Protein AF-A0ABC8UH99-F1 (afdb_monomer_lite)

pLDDT: mean 74.27, std 23.18, range [25.27, 97.5]

Organism: NCBI:txid185542

Secondary structure (DSSP, 8-state):
-HHHHHHHHHHHHHHHHHHHHHHHHHHTTT---HHHHHHHTTT-HHHHHHHHTT---HHHHHHHHHHHHHHHHHHHHHHHHHHS-SSHHHHHHHTSPPPHHHHHHHHHHS--HHHHHHHHHHHHTS-HHHHHHTHHHHHHHHHHHHTTS-HHHHHHHHHHTT--HHHHHHHHTTSHHHHHHHHHHSTT---SSS-GGGTS-S-GGGSPPP-SS-----HHHHHTTSTTHHHHHHHHHHHHHHHH----TT---------

Structure (mmCIF, N/CA/C/O backbone):
data_AF-A0ABC8UH99-F1
#
_entry.id   AF-A0ABC8UH99-F1
#
loop_
_atom_site.group_PDB
_atom_site.id
_atom_site.type_symbol
_atom_site.label_atom_id
_atom_site.label_alt_id
_atom_site.label_comp_id
_atom_site.label_asym_id
_atom_site.label_entity_id
_atom_site.label_seq_id
_atom_site.pdbx_PDB_ins_code
_atom_site.Cartn_x
_atom_site.Cartn_y
_atom_site.Cartn_z
_atom_site.occupancy
_atom_site.B_iso_or_equiv
_atom_site.auth_seq_id
_atom_site.auth_comp_id
_atom_site.auth_asym_id
_atom_site.auth_atom_id
_atom_site.pdbx_PDB_model_num
ATOM 1 N N . MET A 1 1 ? -42.143 -17.457 -3.063 1.00 33.91 1 MET A N 1
ATOM 2 C CA . MET A 1 1 ? -41.549 -16.102 -3.150 1.00 33.91 1 MET A CA 1
ATOM 3 C C . MET A 1 1 ? -41.583 -15.311 -1.836 1.00 33.91 1 MET A C 1
ATOM 5 O O . MET A 1 1 ? -40.790 -14.396 -1.709 1.00 33.91 1 MET A O 1
ATOM 9 N N . TYR A 1 2 ? -42.407 -15.674 -0.839 1.00 25.47 2 TYR A N 1
ATOM 10 C CA . TYR A 1 2 ? -42.481 -14.953 0.447 1.00 25.47 2 TYR A CA 1
ATOM 11 C C . TYR A 1 2 ? -41.505 -15.435 1.544 1.00 25.47 2 TYR A C 1
ATOM 13 O O . TYR A 1 2 ? -41.289 -14.722 2.514 1.00 25.47 2 TYR A O 1
ATOM 21 N N . HIS A 1 3 ? -40.854 -16.594 1.382 1.00 25.27 3 HIS A N 1
ATOM 22 C CA . HIS A 1 3 ? -39.871 -17.096 2.359 1.00 25.27 3 HIS A CA 1
ATOM 23 C C . HIS A 1 3 ? -38.438 -16.567 2.154 1.00 25.27 3 HIS A C 1
ATOM 25 O O . HIS A 1 3 ? -37.673 -16.521 3.111 1.00 25.27 3 HIS A O 1
ATOM 31 N N . LEU A 1 4 ? -38.075 -16.111 0.946 1.00 26.09 4 LEU A N 1
ATOM 32 C CA . LEU A 1 4 ? -36.727 -15.588 0.669 1.00 26.09 4 LEU A CA 1
ATOM 33 C C . LEU A 1 4 ? -36.529 -14.163 1.215 1.00 26.09 4 LEU A C 1
ATOM 35 O O . LEU A 1 4 ? -35.471 -13.841 1.740 1.00 26.09 4 LEU A O 1
ATOM 39 N N . VAL A 1 5 ? -37.574 -13.331 1.152 1.00 26.58 5 VAL A N 1
ATOM 40 C CA . VAL A 1 5 ? -37.537 -11.934 1.623 1.00 26.58 5 VAL A CA 1
ATOM 41 C C . VAL A 1 5 ? -37.456 -11.859 3.156 1.00 26.58 5 VAL A C 1
ATOM 43 O O . VAL A 1 5 ? -36.810 -10.970 3.700 1.00 26.58 5 VAL A O 1
ATOM 46 N N . SER A 1 6 ? -38.023 -12.843 3.864 1.00 27.61 6 SER A N 1
ATOM 47 C CA . SER A 1 6 ? -37.929 -12.923 5.328 1.00 27.61 6 SER A CA 1
ATOM 48 C C . SER A 1 6 ? -36.539 -13.340 5.822 1.00 27.61 6 SER A C 1
ATOM 50 O O . SER A 1 6 ? -36.124 -12.876 6.878 1.00 27.61 6 SER A O 1
ATOM 52 N N . SER A 1 7 ? -35.821 -14.188 5.074 1.00 28.20 7 SER A N 1
ATOM 53 C CA . SER A 1 7 ? -34.486 -14.674 5.463 1.00 28.20 7 SER A CA 1
ATOM 54 C C . SER A 1 7 ? -33.387 -13.634 5.225 1.00 28.20 7 SER A C 1
ATOM 56 O O . SER A 1 7 ? -32.393 -13.608 5.948 1.00 28.20 7 SER A O 1
ATOM 58 N N . ILE A 1 8 ? -33.565 -12.768 4.223 1.00 32.78 8 ILE A N 1
ATOM 59 C CA . ILE A 1 8 ? -32.642 -11.662 3.930 1.00 32.78 8 ILE A CA 1
ATOM 60 C C . ILE A 1 8 ? -32.786 -10.569 4.999 1.00 32.78 8 ILE A C 1
ATOM 62 O O . ILE A 1 8 ? -31.782 -10.101 5.529 1.00 32.78 8 ILE A O 1
ATOM 66 N N . ASN A 1 9 ? -34.017 -10.255 5.419 1.00 29.81 9 ASN A N 1
ATOM 67 C CA . ASN A 1 9 ? -34.256 -9.287 6.494 1.00 29.81 9 ASN A CA 1
ATOM 68 C C . ASN A 1 9 ? -33.740 -9.759 7.863 1.00 29.81 9 ASN A C 1
ATOM 70 O O . ASN A 1 9 ? -33.232 -8.943 8.625 1.00 29.81 9 ASN A O 1
ATOM 74 N N . SER A 1 10 ? -33.805 -11.056 8.183 1.00 29.66 10 SER A N 1
ATOM 75 C CA . SER A 1 10 ? -33.261 -11.569 9.449 1.00 29.66 10 SER A 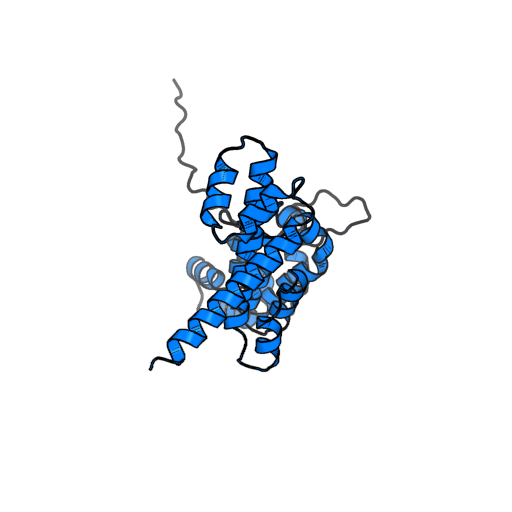CA 1
ATOM 76 C C . SER A 1 10 ? -31.730 -11.585 9.490 1.00 29.66 10 SER A C 1
ATOM 78 O O . SER A 1 10 ? -31.158 -11.384 10.556 1.00 29.66 10 SER A O 1
ATOM 80 N N . HIS A 1 11 ? -31.057 -11.791 8.351 1.00 34.84 11 HIS A N 1
ATOM 81 C CA . HIS A 1 11 ? -29.592 -11.735 8.278 1.00 34.84 11 HIS A CA 1
ATOM 82 C C . HIS A 1 11 ? -29.056 -10.304 8.345 1.00 34.84 11 HIS A C 1
ATOM 84 O O . HIS A 1 11 ? -28.045 -10.083 9.003 1.00 34.84 11 HIS A O 1
ATOM 90 N N . ILE A 1 12 ? -29.752 -9.342 7.733 1.00 35.09 12 ILE A N 1
ATOM 91 C CA . ILE A 1 12 ? -29.421 -7.913 7.841 1.00 35.09 12 ILE A CA 1
ATOM 92 C C . ILE A 1 12 ? -29.592 -7.437 9.291 1.00 35.09 12 ILE A C 1
ATOM 94 O O . ILE A 1 12 ? -28.697 -6.795 9.829 1.00 35.09 12 ILE A O 1
ATOM 98 N N . LEU A 1 13 ? -30.673 -7.849 9.965 1.00 35.47 13 LEU A N 1
ATOM 99 C CA . LEU A 1 13 ? -30.906 -7.521 11.376 1.00 35.47 13 LEU A CA 1
ATOM 100 C C . LEU A 1 13 ? -29.885 -8.174 12.318 1.00 35.47 13 LEU A C 1
ATOM 102 O O . LEU A 1 13 ? -29.444 -7.529 13.264 1.00 35.47 13 LEU A O 1
ATOM 106 N N . LEU A 1 14 ? -29.459 -9.419 12.066 1.00 36.66 14 LEU A N 1
ATOM 107 C CA . LEU A 1 14 ? -28.380 -10.037 12.847 1.00 36.66 14 LEU A CA 1
ATOM 108 C C . LEU A 1 14 ? -27.035 -9.336 12.619 1.00 36.66 14 LEU A C 1
ATOM 110 O O . LEU A 1 14 ? -26.266 -9.187 13.562 1.00 36.66 14 LEU A O 1
ATOM 114 N N . HIS A 1 15 ? -26.759 -8.895 11.392 1.00 40.41 15 HIS A N 1
ATOM 115 C CA . HIS A 1 15 ? -25.521 -8.208 11.032 1.00 40.41 15 HIS A CA 1
ATOM 116 C C . HIS A 1 15 ? -25.435 -6.815 11.671 1.00 40.41 15 HIS A C 1
ATOM 118 O O . HIS A 1 15 ? -24.429 -6.472 12.289 1.00 40.41 15 HIS A O 1
ATOM 124 N N . GLU A 1 16 ? -26.527 -6.047 11.622 1.00 41.69 16 GLU A N 1
ATOM 125 C CA . GLU A 1 16 ? -26.651 -4.781 12.350 1.00 41.69 16 GLU A CA 1
ATOM 126 C C . GLU A 1 16 ? -26.584 -4.991 13.867 1.00 41.69 16 GLU A C 1
ATOM 128 O O . GLU A 1 16 ? -25.939 -4.210 14.560 1.00 41.69 16 GLU A O 1
ATOM 133 N N . MET A 1 17 ? -27.168 -6.071 14.401 1.00 37.66 17 MET A N 1
ATOM 134 C CA . MET A 1 17 ? -27.044 -6.403 15.823 1.00 37.66 17 MET A CA 1
ATOM 135 C C . MET A 1 17 ? -25.619 -6.799 16.221 1.00 37.66 17 MET A C 1
ATOM 137 O O . MET A 1 17 ? -25.214 -6.474 17.329 1.00 37.66 17 MET A O 1
ATOM 141 N N . VAL A 1 18 ? -24.838 -7.459 15.361 1.00 45.12 18 VAL A N 1
ATOM 142 C CA . VAL A 1 18 ? -23.423 -7.779 15.634 1.00 45.12 18 VAL A CA 1
ATOM 143 C C . VAL A 1 18 ? -22.557 -6.521 15.584 1.00 45.12 18 VAL A C 1
ATOM 145 O O . VAL A 1 18 ? -21.721 -6.339 16.464 1.00 45.12 18 VAL A O 1
ATOM 148 N N . LEU A 1 19 ? -22.809 -5.611 14.639 1.00 47.88 19 LEU A N 1
ATOM 149 C CA . LEU A 1 19 ? -22.174 -4.289 14.592 1.00 47.88 19 LEU A CA 1
ATOM 150 C C . LEU A 1 19 ? -22.511 -3.454 15.835 1.00 47.88 19 LEU A C 1
ATOM 152 O O . LEU A 1 19 ? -21.624 -2.857 16.442 1.00 47.88 19 LEU A O 1
ATOM 156 N N . LEU A 1 20 ? -23.776 -3.464 16.265 1.00 45.75 20 LEU A N 1
ATOM 157 C CA . LEU A 1 20 ? -24.229 -2.783 17.479 1.00 45.75 20 LEU A CA 1
ATOM 158 C C . LEU A 1 20 ? -23.718 -3.454 18.757 1.00 45.75 20 LEU A C 1
ATOM 160 O O . LEU A 1 20 ? -23.430 -2.751 19.719 1.00 45.75 20 LEU A O 1
ATOM 164 N N . MET A 1 21 ? -23.562 -4.780 18.782 1.00 43.34 21 MET A N 1
ATOM 165 C CA . MET A 1 21 ? -22.961 -5.509 19.906 1.00 43.34 21 MET A CA 1
ATOM 166 C C . MET A 1 21 ? -21.444 -5.299 19.980 1.00 43.34 21 MET A C 1
ATOM 168 O O . MET A 1 21 ? -20.913 -5.184 21.081 1.00 43.34 21 MET A O 1
ATOM 172 N N . GLY A 1 22 ? -20.759 -5.186 18.840 1.00 46.09 22 GLY A N 1
ATOM 173 C CA . GLY A 1 22 ? -19.348 -4.806 18.766 1.00 46.09 22 GLY A CA 1
ATOM 174 C C . GLY A 1 22 ? -19.126 -3.384 19.268 1.00 46.09 22 GLY A C 1
ATOM 175 O O . GLY A 1 22 ? -18.331 -3.170 20.179 1.00 46.09 22 GLY A O 1
ATOM 176 N N . LEU A 1 23 ? -19.918 -2.429 18.769 1.00 47.59 23 LEU A N 1
ATOM 177 C CA . LEU A 1 23 ? -19.943 -1.059 19.286 1.00 47.59 23 LEU A CA 1
ATOM 178 C C . LEU A 1 23 ? -20.278 -1.042 20.782 1.00 47.59 23 LEU A C 1
ATOM 180 O O . LEU A 1 23 ? -19.588 -0.391 21.552 1.00 47.59 23 LEU A O 1
ATOM 184 N N . ALA A 1 24 ? -21.268 -1.807 21.237 1.00 42.28 24 ALA A N 1
ATOM 185 C CA . ALA A 1 24 ? -21.607 -1.894 22.654 1.00 42.28 24 ALA A CA 1
ATOM 186 C C . ALA A 1 24 ? -20.453 -2.416 23.519 1.00 42.28 24 ALA A C 1
ATOM 188 O O . ALA A 1 24 ? -20.219 -1.867 24.589 1.00 42.28 24 ALA A O 1
ATOM 189 N N . GLN A 1 25 ? -19.712 -3.433 23.069 1.00 43.72 25 GLN A N 1
ATOM 190 C CA . GLN A 1 25 ? -18.562 -3.978 23.798 1.00 43.72 25 GLN A CA 1
ATOM 191 C C . GLN A 1 25 ? -17.389 -2.993 23.858 1.00 43.72 25 GLN A C 1
ATOM 193 O O . GLN A 1 25 ? -16.713 -2.913 24.883 1.00 43.72 25 GLN A O 1
ATOM 198 N N . THR A 1 26 ? -17.181 -2.197 22.808 1.00 45.00 26 THR A N 1
ATOM 199 C CA . THR A 1 26 ? -16.161 -1.137 22.786 1.00 45.00 26 THR A CA 1
ATOM 200 C C . THR A 1 26 ? -16.577 0.081 23.620 1.00 45.00 26 THR A C 1
ATOM 202 O O . THR A 1 26 ? -15.732 0.720 24.247 1.00 45.00 26 THR A O 1
ATOM 205 N N . ILE A 1 27 ? -17.876 0.393 23.688 1.00 44.19 27 ILE A N 1
ATOM 206 C CA . ILE A 1 27 ? -18.400 1.572 24.394 1.00 44.19 27 ILE A CA 1
ATOM 207 C C . ILE A 1 27 ? -18.780 1.261 25.864 1.00 44.19 27 ILE A C 1
ATOM 209 O O . ILE A 1 27 ? -18.947 2.183 26.664 1.00 44.19 27 ILE A O 1
ATOM 213 N N . ASP A 1 28 ? -18.837 -0.004 26.301 1.00 38.22 28 ASP A N 1
ATOM 214 C CA . ASP A 1 28 ? -19.198 -0.365 27.690 1.00 38.22 28 ASP A CA 1
ATOM 215 C C . ASP A 1 28 ? -18.233 0.223 28.743 1.00 38.22 28 ASP A C 1
ATOM 217 O O . ASP A 1 28 ? -18.626 0.487 29.879 1.00 38.22 28 ASP A O 1
ATOM 221 N N . GLY A 1 29 ? -16.993 0.534 28.344 1.00 41.84 29 GLY A N 1
ATOM 222 C CA . GLY A 1 29 ? -16.011 1.257 29.160 1.00 41.84 29 GLY A CA 1
ATOM 223 C C . GLY A 1 29 ? -16.107 2.791 29.109 1.00 41.84 29 GLY A C 1
ATOM 224 O O . GLY A 1 29 ? -15.240 3.465 29.666 1.00 41.84 29 GLY A O 1
ATOM 225 N N . HIS A 1 30 ? -17.083 3.371 28.402 1.00 47.19 30 HIS A N 1
ATOM 226 C CA . HIS A 1 30 ? -17.172 4.814 28.111 1.00 47.19 30 HIS A CA 1
ATOM 227 C C . HIS A 1 30 ? -18.487 5.484 28.529 1.00 47.19 30 HIS A C 1
ATOM 229 O O . HIS A 1 30 ? -18.538 6.718 28.564 1.00 47.19 30 HIS A O 1
ATOM 235 N N . PHE A 1 31 ? -19.515 4.709 28.882 1.00 45.09 31 PHE A N 1
ATOM 236 C CA . PHE A 1 31 ? -20.778 5.228 29.408 1.00 45.09 31 PHE A CA 1
ATOM 237 C C . PHE A 1 31 ? -20.737 5.348 30.929 1.00 45.09 31 PHE A C 1
ATOM 239 O O . PHE A 1 31 ? -20.483 4.373 31.638 1.00 45.09 31 PHE A O 1
ATOM 246 N N . ARG A 1 32 ? -20.988 6.561 31.429 1.00 46.81 32 ARG A N 1
ATOM 247 C CA . ARG A 1 32 ? -20.981 6.862 32.866 1.00 46.81 32 ARG A CA 1
ATOM 248 C C . ARG A 1 32 ? -22.364 6.697 33.504 1.00 46.81 32 ARG A C 1
ATOM 250 O O . ARG A 1 32 ? -22.427 6.610 34.726 1.00 46.81 32 ARG A O 1
ATOM 257 N N . ASP A 1 33 ? -23.423 6.608 32.694 1.00 47.22 33 ASP A N 1
ATOM 258 C CA . ASP A 1 33 ? -24.812 6.541 33.152 1.00 47.22 33 ASP A CA 1
ATOM 259 C C . ASP A 1 33 ? -25.627 5.430 32.464 1.00 47.22 33 ASP A C 1
ATOM 261 O O . ASP A 1 33 ? -25.384 5.076 31.308 1.00 47.22 33 ASP A O 1
ATOM 265 N N . GLN A 1 34 ? -26.589 4.846 33.188 1.00 44.72 34 GLN A N 1
ATOM 266 C CA . GLN A 1 34 ? -27.416 3.727 32.697 1.00 44.72 34 GLN A CA 1
ATOM 267 C C . GLN A 1 34 ? -28.495 4.168 31.694 1.00 44.72 34 GLN A C 1
ATOM 269 O O . GLN A 1 34 ? -28.901 3.363 30.854 1.00 44.72 34 GLN A O 1
ATOM 274 N N . ASP A 1 35 ? -28.898 5.439 31.727 1.00 45.56 35 ASP A N 1
ATOM 275 C CA . ASP A 1 35 ? -29.891 5.998 30.803 1.00 45.56 35 ASP A CA 1
ATOM 276 C C . ASP A 1 35 ? -29.333 6.150 29.375 1.00 45.56 35 ASP A C 1
ATOM 278 O O . ASP A 1 35 ? -30.022 5.825 28.407 1.00 45.56 35 ASP A O 1
ATOM 282 N N . GLU A 1 36 ? -28.048 6.509 29.227 1.00 47.78 36 GLU A N 1
ATOM 283 C CA . GLU A 1 36 ? -27.371 6.593 27.918 1.00 47.78 36 GLU A CA 1
ATOM 284 C C . GLU A 1 36 ? -27.260 5.217 27.238 1.00 47.78 36 GLU A C 1
ATOM 286 O O . GLU A 1 36 ? -27.377 5.104 26.015 1.00 47.78 36 GLU A O 1
ATOM 291 N N . LYS A 1 37 ? -27.103 4.146 28.031 1.00 43.38 37 LYS A N 1
ATOM 292 C CA . LYS A 1 37 ? -27.118 2.766 27.520 1.00 43.38 37 LYS A CA 1
ATOM 293 C C . LYS A 1 37 ? -28.503 2.395 26.995 1.00 43.38 37 LYS A C 1
ATOM 295 O O . LYS A 1 37 ? -28.620 1.804 25.925 1.00 43.38 37 LYS A O 1
ATOM 300 N N . HIS A 1 38 ? -29.558 2.740 27.729 1.00 42.00 38 HIS A N 1
ATOM 301 C CA . HIS A 1 38 ? -30.922 2.327 27.397 1.00 42.00 38 HIS A CA 1
ATOM 302 C C . HIS A 1 38 ? -31.447 2.981 26.106 1.00 42.00 38 HIS A C 1
ATOM 304 O O . HIS A 1 38 ? -32.235 2.372 25.380 1.00 42.00 38 HIS A O 1
ATOM 310 N N . GLU A 1 39 ? -30.989 4.194 25.789 1.00 46.16 39 GLU A N 1
ATOM 311 C CA . GLU A 1 39 ? -31.376 4.910 24.570 1.00 46.16 39 GLU A CA 1
ATOM 312 C C . GLU A 1 39 ? -30.675 4.347 23.319 1.00 46.16 39 GLU A C 1
ATOM 314 O O . GLU A 1 39 ? -31.339 4.135 22.298 1.00 46.16 39 GLU A O 1
ATOM 319 N N . PHE A 1 40 ? -29.387 3.983 23.429 1.00 44.84 40 PHE A N 1
ATOM 320 C CA . PHE A 1 40 ? -28.600 3.338 22.364 1.00 44.84 40 PHE A CA 1
ATOM 321 C C . PHE A 1 40 ? -29.196 1.991 21.919 1.00 44.84 40 PHE A C 1
ATOM 323 O O . PHE A 1 40 ? -29.313 1.722 20.726 1.00 44.84 40 PHE A O 1
ATOM 330 N N . PHE A 1 41 ? -29.651 1.157 22.862 1.00 47.16 41 PHE A N 1
ATOM 331 C CA . PHE A 1 41 ? -30.228 -0.159 22.546 1.00 47.16 41 PHE A CA 1
ATOM 332 C C . PHE A 1 41 ? -31.707 -0.124 22.113 1.00 47.16 41 PHE A C 1
ATOM 334 O O . PHE A 1 41 ? -32.241 -1.160 21.717 1.00 47.16 41 PHE A O 1
ATOM 341 N N . SER A 1 42 ? -32.388 1.031 22.154 1.00 45.72 42 SER A N 1
ATOM 342 C CA . SER A 1 42 ? -33.836 1.124 21.865 1.00 45.72 42 SER A CA 1
ATOM 343 C C . SER A 1 42 ? -34.213 1.216 20.376 1.00 45.72 42 SER A C 1
ATOM 345 O O . SER A 1 42 ? -35.391 1.347 20.046 1.00 45.72 42 SER A O 1
ATOM 347 N N . GLY A 1 43 ? -33.248 1.105 19.456 1.00 42.91 43 GLY A N 1
ATOM 348 C CA . GLY A 1 43 ? -33.517 1.042 18.011 1.00 42.91 43 GLY A CA 1
ATOM 349 C C . GLY A 1 43 ? -33.582 2.394 17.290 1.00 42.91 43 GLY A C 1
ATOM 350 O O . GLY A 1 43 ? -33.875 2.429 16.099 1.00 42.91 43 GLY A O 1
ATOM 351 N N . ASN A 1 44 ? -33.243 3.499 17.961 1.00 42.06 44 ASN A N 1
ATOM 352 C CA . ASN A 1 44 ? -33.091 4.824 17.350 1.00 42.06 44 ASN A CA 1
ATOM 353 C C . ASN A 1 44 ? -31.610 5.242 17.278 1.00 42.06 44 ASN A C 1
ATOM 355 O O . ASN A 1 44 ? -31.205 6.244 17.865 1.00 42.06 44 ASN A O 1
ATOM 359 N N . ASN A 1 45 ? -30.798 4.515 16.504 1.00 48.28 45 ASN A N 1
ATOM 360 C CA . ASN A 1 45 ? -29.371 4.835 16.303 1.00 48.28 45 ASN A CA 1
ATOM 361 C C . ASN A 1 45 ? -29.154 6.252 15.732 1.00 48.28 45 ASN A C 1
ATOM 363 O O . ASN A 1 45 ? -28.217 6.953 16.109 1.00 48.28 45 ASN A O 1
ATOM 367 N N . LEU A 1 46 ? -30.069 6.715 14.872 1.00 43.44 46 LEU A N 1
ATOM 368 C CA . LEU A 1 46 ? -30.089 8.094 14.372 1.00 43.44 46 LEU A CA 1
ATOM 369 C C . LEU A 1 46 ? -30.486 9.113 15.450 1.00 43.44 46 LEU A C 1
ATOM 371 O O . LEU A 1 46 ? -29.969 10.224 15.447 1.00 43.44 46 LEU A O 1
ATOM 375 N N . GLY A 1 47 ? -31.373 8.743 16.376 1.00 37.62 47 GLY A N 1
ATOM 376 C CA . GLY A 1 47 ? -31.789 9.598 17.490 1.00 37.62 47 GLY A CA 1
ATOM 377 C C . GLY A 1 47 ? -30.649 9.840 18.474 1.00 37.62 47 GLY A C 1
ATOM 378 O O . GLY A 1 47 ? -30.407 10.984 18.840 1.00 37.62 47 GLY A O 1
ATOM 379 N N . PHE A 1 48 ? -29.877 8.800 18.800 1.00 47.31 48 PHE A N 1
ATOM 380 C CA . PHE A 1 48 ? -28.688 8.921 19.644 1.00 47.31 48 PHE A CA 1
ATOM 381 C C . PHE A 1 48 ? -27.593 9.765 18.978 1.00 47.31 48 PHE A C 1
ATOM 383 O O . PHE A 1 48 ? -27.082 10.687 19.603 1.00 47.31 48 PHE A O 1
ATOM 390 N N . LEU A 1 49 ? -27.303 9.559 17.684 1.00 44.06 49 LEU A N 1
ATOM 391 C CA . LEU A 1 49 ? -26.382 10.422 16.919 1.00 44.06 49 LEU A CA 1
ATOM 392 C C . LEU A 1 49 ? -26.842 11.893 16.864 1.00 44.06 49 LEU A C 1
ATOM 394 O O . LEU A 1 49 ? -26.015 12.806 16.840 1.00 44.06 49 LEU A O 1
ATOM 398 N N . VAL A 1 50 ? -28.156 12.143 16.861 1.00 40.44 50 VAL A N 1
ATOM 399 C CA . VAL A 1 50 ? -28.735 13.495 16.916 1.00 40.44 50 VAL A CA 1
ATOM 400 C C . VAL A 1 50 ? -28.692 14.076 18.333 1.00 40.44 50 VAL A C 1
ATOM 402 O O . VAL A 1 50 ? -28.423 15.269 18.475 1.00 40.44 50 VAL A O 1
ATOM 405 N N . HIS A 1 51 ? -28.886 13.271 19.380 1.00 38.59 51 HIS A N 1
ATOM 406 C CA . HIS A 1 51 ? -28.849 13.741 20.768 1.00 38.59 51 HIS A CA 1
ATOM 407 C C . HIS A 1 51 ? -27.418 14.025 21.242 1.00 38.59 51 HIS A C 1
ATOM 409 O O . HIS A 1 51 ? -27.155 15.059 21.858 1.00 38.59 51 HIS A O 1
ATOM 415 N N . LEU A 1 52 ? -26.474 13.184 20.815 1.00 42.78 52 LEU A N 1
ATOM 416 C CA . LEU A 1 52 ? -25.030 13.380 20.918 1.00 42.78 52 LEU A CA 1
ATOM 417 C C . LEU A 1 52 ? -24.584 14.741 20.323 1.00 42.78 52 LEU A C 1
ATOM 419 O O . LEU A 1 52 ? -23.675 15.384 20.842 1.00 42.78 52 LEU A O 1
ATOM 423 N N . ARG A 1 53 ? -25.288 15.272 19.311 1.00 40.97 53 ARG A N 1
ATOM 424 C CA . ARG A 1 53 ? -24.988 16.563 18.653 1.00 40.97 53 ARG A CA 1
ATOM 425 C C . ARG A 1 53 ? -25.216 17.809 19.528 1.00 40.97 53 ARG A C 1
ATOM 427 O O . ARG A 1 53 ? -24.869 18.910 19.101 1.00 40.97 53 ARG A O 1
ATOM 434 N N . VAL A 1 54 ? -25.802 17.668 20.721 1.00 44.22 54 VAL A N 1
ATOM 435 C CA . VAL A 1 54 ? -26.219 18.799 21.577 1.00 44.22 54 VAL A CA 1
ATOM 436 C C . VAL A 1 54 ? -25.204 19.131 22.692 1.00 44.22 54 VAL A C 1
ATOM 438 O O . VAL A 1 54 ? -25.272 20.212 23.277 1.00 44.22 54 VAL A O 1
ATOM 441 N N . GLY A 1 55 ? -24.197 18.287 22.944 1.00 41.62 55 GLY A N 1
ATOM 442 C CA . GLY A 1 55 ? -23.169 18.522 23.970 1.00 41.62 55 GLY A CA 1
ATOM 443 C C . GLY A 1 55 ? -21.851 19.066 23.409 1.00 41.62 55 GLY A C 1
ATOM 444 O O . GLY A 1 55 ? -21.045 18.317 22.867 1.00 41.62 55 GLY A O 1
ATOM 445 N N . LYS A 1 56 ? -21.593 20.371 23.561 1.00 49.81 56 LYS A N 1
ATOM 446 C CA . LYS A 1 56 ? -20.293 21.000 23.255 1.00 49.81 56 LYS A CA 1
ATOM 447 C C . LYS A 1 56 ? -19.217 20.540 24.250 1.00 49.81 56 LYS A C 1
ATOM 449 O O . LYS A 1 56 ? -19.114 21.120 25.326 1.00 49.81 56 LYS A O 1
ATOM 454 N N . ASP A 1 57 ? -18.382 19.577 23.871 1.00 56.88 57 ASP A N 1
ATOM 455 C CA . ASP A 1 57 ? -17.109 19.313 24.555 1.00 56.88 57 ASP A CA 1
ATOM 456 C C . ASP A 1 57 ? -16.037 18.837 23.556 1.00 56.88 57 ASP A C 1
ATOM 458 O O . ASP A 1 57 ? -16.336 18.093 22.626 1.00 56.88 57 ASP A O 1
ATOM 462 N N . ALA A 1 58 ? -14.777 19.248 23.701 1.00 57.84 58 ALA A N 1
ATOM 463 C CA . ALA A 1 58 ? -13.699 18.855 22.776 1.00 57.84 58 ALA A CA 1
ATOM 464 C C . ALA A 1 58 ? -13.452 17.332 22.792 1.00 57.84 58 ALA A C 1
ATOM 466 O O . ALA A 1 58 ? -13.093 16.731 21.779 1.00 57.84 58 ALA A O 1
ATOM 467 N N . ASN A 1 59 ? -13.743 16.697 23.929 1.00 63.47 59 ASN A N 1
ATOM 468 C CA . ASN A 1 59 ? -13.726 15.248 24.111 1.00 63.47 59 ASN A CA 1
ATOM 469 C C . ASN A 1 59 ? -14.778 14.530 23.241 1.00 63.47 59 ASN A C 1
ATOM 471 O O . ASN A 1 59 ? -14.571 13.407 22.788 1.00 63.47 59 ASN A O 1
ATOM 475 N N . TYR A 1 60 ? -15.902 15.192 22.955 1.00 65.19 60 TYR A N 1
ATOM 476 C CA . TYR A 1 60 ? -16.960 14.641 22.114 1.00 65.19 60 TYR A CA 1
ATOM 477 C C . TYR A 1 60 ? -16.498 14.466 20.660 1.00 65.19 60 TYR A C 1
ATOM 479 O O . TYR A 1 60 ? -16.723 13.418 20.060 1.00 65.19 60 TYR A O 1
ATOM 487 N N . GLY A 1 61 ? -15.779 15.452 20.113 1.00 68.38 61 GLY A N 1
ATOM 488 C CA . GLY A 1 61 ? -15.250 15.375 18.748 1.00 68.38 61 GLY A CA 1
ATOM 489 C C . GLY A 1 61 ? -14.276 14.210 18.548 1.00 68.38 61 GLY A C 1
ATOM 490 O O . GLY A 1 61 ? -14.308 13.555 17.511 1.00 68.38 61 GLY A O 1
ATOM 491 N N . ILE A 1 62 ? -13.457 13.907 19.559 1.00 73.88 62 ILE A N 1
ATOM 492 C CA . ILE A 1 62 ? -12.520 12.773 19.532 1.00 73.88 62 ILE A CA 1
ATOM 493 C C . ILE A 1 62 ? -13.287 11.444 19.535 1.00 73.88 62 ILE A C 1
ATOM 495 O O . ILE A 1 62 ? -12.999 10.564 18.727 1.00 73.88 62 ILE A O 1
ATOM 499 N N . LYS A 1 63 ? -14.316 11.318 20.383 1.00 74.44 63 LYS A N 1
ATOM 500 C CA . LYS A 1 63 ? -15.166 10.118 20.432 1.00 74.44 63 LYS A CA 1
ATOM 501 C C . LYS A 1 63 ? -15.898 9.866 19.112 1.00 74.44 63 LYS A C 1
ATOM 503 O O . LYS A 1 63 ? -15.937 8.726 18.663 1.00 74.44 63 LYS A O 1
ATOM 508 N N . VAL A 1 64 ? -16.433 10.909 18.472 1.00 76.88 64 VAL A N 1
ATOM 509 C CA . VAL A 1 64 ? -17.096 10.779 17.160 1.00 76.88 64 VAL A CA 1
ATOM 510 C C . VAL A 1 64 ? -16.116 10.291 16.095 1.00 76.88 64 VAL A C 1
ATOM 512 O O . VAL A 1 64 ? -16.419 9.319 15.411 1.00 76.88 64 VAL A O 1
ATOM 515 N N . LYS A 1 65 ? -14.918 10.882 16.010 1.00 80.50 65 LYS A N 1
ATOM 516 C CA . LYS A 1 65 ? -13.879 10.425 15.071 1.00 80.50 65 LYS A CA 1
ATOM 517 C C . LYS A 1 65 ? -13.492 8.966 15.299 1.00 80.50 65 LYS A C 1
ATOM 519 O O . LYS A 1 65 ? -13.264 8.240 14.337 1.00 80.50 65 LYS A O 1
ATOM 524 N N . ARG A 1 66 ? -13.425 8.528 16.562 1.00 85.69 66 ARG A N 1
ATOM 525 C CA . ARG A 1 66 ? -13.112 7.131 16.879 1.00 85.69 66 ARG A CA 1
ATOM 526 C C . ARG A 1 66 ? -14.203 6.190 16.387 1.00 85.69 66 ARG A C 1
ATOM 528 O O . ARG A 1 66 ? -13.888 5.196 15.746 1.00 85.69 66 ARG A O 1
ATOM 535 N N . ILE A 1 67 ? -15.467 6.541 16.627 1.00 80.88 67 ILE A N 1
ATOM 536 C CA . ILE A 1 67 ? -16.618 5.778 16.129 1.00 80.88 67 ILE A CA 1
ATOM 537 C C . ILE A 1 67 ? -16.601 5.720 14.597 1.00 80.88 67 ILE A C 1
ATOM 539 O O . ILE A 1 67 ? -16.832 4.660 14.026 1.00 80.88 67 ILE A O 1
ATOM 543 N N . GLU A 1 68 ? -16.302 6.829 13.919 1.00 83.50 68 GLU A N 1
ATOM 544 C CA . GLU A 1 68 ? -16.186 6.859 12.457 1.00 83.50 68 GLU A CA 1
ATOM 545 C C . GLU A 1 68 ? -15.074 5.934 11.948 1.00 83.50 68 GLU A C 1
ATOM 547 O O . GLU A 1 68 ? -15.301 5.186 10.998 1.00 83.50 68 GLU A O 1
ATOM 552 N N . ALA A 1 69 ? -13.904 5.934 12.590 1.00 85.19 69 ALA A N 1
ATOM 553 C CA . ALA A 1 69 ? -12.801 5.041 12.242 1.00 85.19 69 ALA A CA 1
ATOM 554 C C . ALA A 1 69 ? -13.157 3.564 12.473 1.00 85.19 69 ALA A C 1
ATOM 556 O O . ALA A 1 69 ? -12.955 2.737 11.585 1.00 85.19 69 ALA A O 1
ATOM 557 N N . ASP A 1 70 ? -13.773 3.240 13.614 1.00 84.56 70 ASP A N 1
ATOM 558 C CA . ASP A 1 70 ? -14.239 1.882 13.913 1.00 84.56 70 ASP A CA 1
ATOM 559 C C . ASP A 1 70 ? -15.289 1.419 12.884 1.00 84.56 70 ASP A C 1
ATOM 561 O O . ASP A 1 70 ? -15.213 0.301 12.378 1.00 84.56 70 ASP A O 1
ATOM 565 N N . LEU A 1 71 ? -16.221 2.293 12.482 1.00 84.75 71 LEU A N 1
ATOM 566 C CA . LEU A 1 71 ? -17.187 2.003 11.414 1.00 84.75 71 LEU A CA 1
ATOM 567 C C . LEU A 1 71 ? -16.512 1.765 10.056 1.00 84.75 71 LEU A C 1
ATOM 569 O O . LEU A 1 71 ? -16.982 0.921 9.292 1.00 84.75 71 LEU A O 1
ATOM 573 N N . LYS A 1 72 ? -15.434 2.489 9.730 1.00 89.88 72 LYS A N 1
ATOM 574 C CA . LYS A 1 72 ? -14.666 2.252 8.498 1.00 89.88 72 LYS A CA 1
ATOM 575 C C . LYS A 1 72 ? -13.961 0.895 8.530 1.00 89.88 72 LYS A C 1
ATOM 577 O O . LYS A 1 72 ? -14.044 0.171 7.545 1.00 89.88 72 LYS A O 1
ATOM 582 N N . ILE A 1 73 ? -13.364 0.501 9.658 1.00 88.62 73 ILE A N 1
ATOM 583 C CA . ILE A 1 73 ? -12.758 -0.835 9.825 1.00 88.62 73 ILE A CA 1
ATOM 584 C C . ILE A 1 73 ? -13.808 -1.938 9.651 1.00 88.62 73 ILE A C 1
ATOM 586 O O . ILE A 1 73 ? -13.561 -2.927 8.965 1.00 88.62 73 ILE A O 1
ATOM 590 N N . LEU A 1 74 ? -15.000 -1.760 10.224 1.00 87.19 74 LEU A N 1
ATOM 591 C CA . LEU A 1 74 ? -16.089 -2.728 10.091 1.00 87.19 74 LEU A CA 1
ATOM 592 C C . LEU A 1 74 ? -16.541 -2.896 8.633 1.00 87.19 74 LEU A C 1
ATOM 594 O O . LEU A 1 74 ? -16.701 -4.022 8.167 1.00 87.19 74 LEU A O 1
ATOM 598 N N . LYS A 1 75 ? -16.671 -1.792 7.889 1.00 88.88 75 LYS A N 1
ATOM 599 C CA . LYS A 1 75 ? -16.959 -1.839 6.446 1.00 88.88 75 LYS A CA 1
ATOM 600 C C . LYS A 1 75 ? -15.833 -2.504 5.657 1.00 88.88 75 LYS A C 1
ATOM 602 O O . LYS A 1 75 ? -16.108 -3.336 4.799 1.00 88.88 75 LYS A O 1
ATOM 607 N N . LEU A 1 76 ? -14.574 -2.198 5.978 1.00 89.88 76 LEU A N 1
ATOM 608 C CA . LEU A 1 76 ? -13.424 -2.856 5.357 1.00 89.88 76 LEU A CA 1
ATOM 609 C C . LEU A 1 76 ? -13.445 -4.363 5.592 1.00 89.88 76 LEU A C 1
ATOM 611 O O . LEU A 1 76 ? -13.156 -5.110 4.665 1.00 89.88 76 LEU A O 1
ATOM 615 N N . GLN A 1 77 ? -13.824 -4.830 6.784 1.00 89.00 77 GLN A N 1
ATOM 616 C CA . GLN A 1 77 ? -13.962 -6.263 7.038 1.00 89.00 77 GLN A CA 1
ATOM 617 C C . GLN A 1 77 ? -14.982 -6.904 6.084 1.00 89.00 77 GLN A C 1
ATOM 619 O O . GLN A 1 77 ? -14.717 -7.975 5.538 1.00 89.00 77 GLN A O 1
ATOM 624 N N . GLU A 1 78 ? -16.128 -6.263 5.846 1.00 85.56 78 GLU A N 1
ATOM 625 C CA . GLU A 1 78 ? -17.116 -6.755 4.877 1.00 85.56 78 GLU A CA 1
ATOM 626 C C . GLU A 1 78 ? -16.546 -6.806 3.453 1.00 85.56 78 GLU A C 1
ATOM 628 O O . GLU A 1 78 ? -16.683 -7.826 2.773 1.00 85.56 78 GLU A O 1
ATOM 633 N N . GLU A 1 79 ? -15.877 -5.737 3.016 1.00 89.31 79 GLU A N 1
ATOM 634 C CA . GLU A 1 79 ? -15.266 -5.633 1.686 1.00 89.31 79 GLU A CA 1
ATOM 635 C C . GLU A 1 79 ? -14.163 -6.678 1.479 1.00 89.31 79 GLU A C 1
ATOM 637 O O . GLU A 1 79 ? -14.145 -7.373 0.462 1.00 89.31 79 GLU A O 1
ATOM 642 N N . ILE A 1 80 ? -13.296 -6.860 2.476 1.00 87.81 80 ILE A N 1
ATOM 643 C CA . ILE A 1 80 ? -12.251 -7.887 2.499 1.00 87.81 80 ILE A CA 1
ATOM 644 C C . ILE A 1 80 ? -12.885 -9.267 2.346 1.00 87.81 80 ILE A C 1
ATOM 646 O O . ILE A 1 80 ? -12.468 -10.048 1.493 1.00 87.81 80 ILE A O 1
ATOM 650 N N . LEU A 1 81 ? -13.944 -9.563 3.104 1.00 85.88 81 LEU A N 1
ATOM 651 C CA . LEU A 1 81 ? -14.608 -10.863 3.044 1.00 85.88 81 LEU A CA 1
ATOM 652 C C . LEU A 1 81 ? -15.258 -11.140 1.690 1.00 85.88 81 LEU A C 1
ATOM 654 O O . LEU A 1 81 ? -15.300 -12.298 1.275 1.00 85.88 81 LEU A O 1
ATOM 658 N N . VAL A 1 82 ? -15.736 -10.125 0.968 1.00 85.44 82 VAL A N 1
ATOM 659 C CA . VAL A 1 82 ? -16.251 -10.308 -0.401 1.00 85.44 82 VAL A CA 1
ATOM 660 C C . VAL A 1 82 ? -15.172 -10.866 -1.335 1.00 85.44 82 VAL A C 1
ATOM 662 O O . VAL A 1 82 ? -15.498 -11.682 -2.196 1.00 85.44 82 VAL A O 1
ATOM 665 N N . LEU A 1 83 ? -13.905 -10.499 -1.129 1.00 82.25 83 LEU A N 1
ATOM 666 C CA . LEU A 1 83 ? -12.773 -10.916 -1.963 1.00 82.25 83 LEU A CA 1
ATOM 667 C C . LEU A 1 83 ? -12.275 -12.341 -1.665 1.00 82.25 83 LEU A C 1
ATOM 669 O O . LEU A 1 83 ? -11.523 -12.899 -2.467 1.00 82.25 83 LEU A O 1
ATOM 673 N N . PHE A 1 84 ? -12.709 -12.957 -0.560 1.00 78.19 84 PHE A N 1
ATOM 674 C CA . PHE A 1 84 ? -12.381 -14.348 -0.238 1.00 78.19 84 PHE A CA 1
ATOM 675 C C . PHE A 1 84 ? -13.307 -15.344 -0.954 1.00 78.19 84 PHE A C 1
ATOM 677 O O . PHE A 1 84 ? -14.508 -15.079 -1.103 1.00 78.19 84 PHE A O 1
ATOM 684 N N . PRO A 1 85 ? -12.794 -16.522 -1.362 1.00 75.00 85 PRO A N 1
ATOM 685 C CA . PRO A 1 85 ? -13.628 -17.588 -1.906 1.00 75.00 85 PRO A CA 1
ATOM 686 C C . PRO A 1 85 ? -14.676 -18.039 -0.878 1.00 75.00 85 PRO A C 1
ATOM 688 O O . PRO A 1 85 ? -14.415 -18.052 0.323 1.00 75.00 85 PRO A O 1
ATOM 691 N N . ASP A 1 86 ? -15.869 -18.420 -1.344 1.00 71.56 86 ASP A N 1
ATOM 692 C CA . ASP A 1 86 ? -16.932 -18.963 -0.487 1.00 71.56 86 ASP A CA 1
ATOM 693 C C . ASP A 1 86 ? -16.556 -20.360 0.031 1.00 71.56 86 ASP A C 1
ATOM 695 O O . ASP A 1 86 ? -16.924 -21.383 -0.544 1.00 71.56 86 ASP A O 1
ATOM 699 N N . ASN A 1 87 ? -15.799 -20.390 1.129 1.00 72.06 87 ASN A N 1
ATOM 700 C CA . ASN A 1 87 ? -15.419 -21.585 1.878 1.00 72.06 87 ASN A CA 1
ATOM 701 C C . ASN A 1 87 ? -15.948 -21.525 3.329 1.00 72.06 87 ASN A C 1
ATOM 703 O O . ASN A 1 87 ? -16.485 -20.510 3.782 1.00 72.06 87 ASN A O 1
ATOM 707 N N . GLU A 1 88 ? -15.828 -22.633 4.068 1.00 62.25 88 GLU A N 1
ATOM 708 C CA . GLU A 1 88 ? -16.250 -22.699 5.479 1.00 62.25 88 GLU A CA 1
ATOM 709 C C . GLU A 1 88 ? -15.515 -21.664 6.344 1.00 62.25 88 GLU A C 1
ATOM 711 O O . GLU A 1 88 ? -16.106 -21.068 7.242 1.00 62.25 88 GLU A O 1
ATOM 716 N N . GLU A 1 89 ? -14.258 -21.379 6.014 1.00 68.38 89 GLU A N 1
ATOM 717 C CA . GLU A 1 89 ? -13.422 -20.377 6.675 1.00 68.38 89 GLU A CA 1
ATOM 718 C C . GLU A 1 89 ? -14.023 -18.969 6.554 1.00 68.38 89 GLU A C 1
ATOM 720 O O . GLU A 1 89 ? -14.209 -18.280 7.556 1.00 68.38 89 GLU A O 1
ATOM 725 N N . LYS A 1 90 ? -14.468 -18.580 5.355 1.00 70.94 90 LYS A N 1
ATOM 726 C CA . LYS A 1 90 ? -15.181 -17.325 5.112 1.00 70.94 90 LYS A CA 1
ATOM 727 C C . LYS A 1 90 ? -16.482 -17.262 5.895 1.00 70.94 90 LYS A C 1
ATOM 729 O O . LYS A 1 90 ? -16.791 -16.209 6.437 1.00 70.94 90 LYS A O 1
ATOM 734 N N . GLN A 1 91 ? -17.238 -18.358 5.990 1.00 65.44 91 GLN A N 1
ATOM 735 C CA . GLN A 1 91 ? -18.472 -18.395 6.788 1.00 65.44 91 GLN A CA 1
ATOM 736 C C . GLN A 1 91 ? -18.192 -18.232 8.287 1.00 65.44 91 GLN A C 1
ATOM 738 O O . GLN A 1 91 ? -18.939 -17.530 8.969 1.00 65.44 91 GLN A O 1
ATOM 743 N N . HIS A 1 92 ? -17.102 -18.817 8.787 1.00 65.00 92 HIS A N 1
ATOM 744 C CA . HIS A 1 92 ? -16.651 -18.643 10.167 1.00 65.00 92 HIS A CA 1
ATOM 745 C C . HIS A 1 92 ? -16.196 -17.210 10.455 1.00 65.00 92 HIS A C 1
ATOM 747 O O . HIS A 1 92 ? -16.579 -16.645 11.480 1.00 65.00 92 HIS A O 1
ATOM 753 N N . VAL A 1 93 ? -15.436 -16.594 9.546 1.00 69.25 93 VAL A N 1
ATOM 754 C CA . VAL A 1 93 ? -14.980 -15.207 9.704 1.00 69.25 93 VAL A CA 1
ATOM 755 C C . VAL A 1 93 ? -16.139 -14.218 9.552 1.00 69.25 93 VAL A C 1
ATOM 757 O O . VAL A 1 93 ? -16.219 -13.258 10.310 1.00 69.25 93 VAL A O 1
ATOM 760 N N . ARG A 1 94 ? -17.112 -14.475 8.666 1.00 68.44 94 ARG A N 1
ATOM 761 C CA . ARG A 1 94 ? -18.306 -13.619 8.501 1.00 68.44 94 ARG A CA 1
ATOM 762 C C . ARG A 1 94 ? -19.141 -13.478 9.768 1.00 68.44 94 ARG A C 1
ATOM 764 O O . ARG A 1 94 ? -19.864 -12.501 9.916 1.00 68.44 94 ARG A O 1
ATOM 771 N N . GLN A 1 95 ? -19.096 -14.478 10.642 1.00 68.69 95 GLN A N 1
ATOM 772 C CA . GLN A 1 95 ? -19.885 -14.511 11.872 1.00 68.69 95 GLN A CA 1
ATOM 773 C C . GLN A 1 95 ? -19.174 -13.838 13.053 1.00 68.69 95 GLN A C 1
ATOM 775 O O . GLN A 1 95 ? -19.749 -13.766 14.140 1.00 68.69 95 GLN A O 1
ATOM 780 N N . ARG A 1 96 ? -17.939 -13.350 12.871 1.00 78.25 96 ARG A N 1
ATOM 781 C CA . ARG A 1 96 ? -17.112 -12.805 13.948 1.00 78.25 96 ARG A CA 1
ATOM 782 C C . ARG A 1 96 ? -16.517 -11.449 13.574 1.00 78.25 96 ARG A C 1
ATOM 784 O O . ARG A 1 96 ? -16.089 -11.225 12.450 1.00 78.25 96 ARG A O 1
ATOM 791 N N . LEU A 1 97 ? -16.443 -10.553 14.554 1.00 78.31 97 LEU A N 1
ATOM 792 C CA . LEU A 1 97 ? -15.641 -9.337 14.445 1.00 78.31 97 LEU A CA 1
ATOM 793 C C . LEU A 1 97 ? -14.170 -9.694 14.662 1.00 78.31 97 LEU A C 1
ATOM 795 O O . LEU A 1 97 ? -13.810 -10.243 15.711 1.00 78.31 97 LEU A O 1
ATOM 799 N N . LEU A 1 98 ? -13.347 -9.438 13.649 1.00 83.12 98 LEU A N 1
ATOM 800 C CA . LEU A 1 98 ? -11.907 -9.636 13.726 1.00 83.12 98 LEU A CA 1
ATOM 801 C C . LEU A 1 98 ? -11.248 -8.425 14.377 1.00 83.12 98 LEU A C 1
ATOM 803 O O . LEU A 1 98 ? -11.707 -7.291 14.232 1.00 83.12 98 LEU A O 1
ATOM 807 N N . LEU A 1 99 ? -10.153 -8.668 15.095 1.00 86.44 99 LEU A N 1
ATOM 808 C CA . LEU A 1 99 ? -9.299 -7.569 15.520 1.00 86.44 99 LEU A CA 1
ATOM 809 C C . LEU A 1 99 ? -8.591 -6.984 14.287 1.00 86.44 99 LEU A C 1
ATOM 811 O O . LEU A 1 99 ? -8.333 -7.722 13.335 1.00 86.44 99 LEU A O 1
ATOM 815 N N . PRO A 1 100 ? -8.216 -5.691 14.297 1.00 88.56 100 PRO A N 1
ATOM 816 C CA . PRO A 1 100 ? -7.513 -5.081 13.169 1.00 88.56 100 PRO A CA 1
ATOM 817 C C . PRO A 1 100 ? -6.259 -5.855 12.742 1.00 88.56 100 PRO A C 1
ATOM 819 O O . PRO A 1 100 ? -6.020 -6.012 11.552 1.00 88.56 100 PRO A O 1
ATOM 822 N N . VAL A 1 101 ? -5.497 -6.397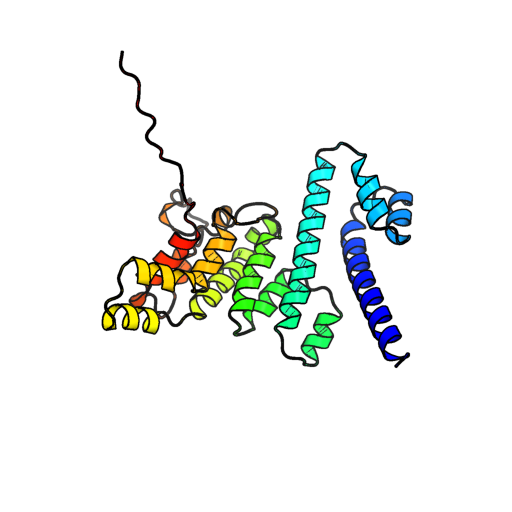 13.702 1.00 90.50 101 VAL A N 1
ATOM 823 C CA . VAL A 1 101 ? -4.307 -7.215 13.414 1.00 90.50 101 VAL A CA 1
ATOM 824 C C . VAL A 1 101 ? -4.663 -8.512 12.683 1.00 90.50 101 VAL A C 1
ATOM 826 O O . VAL A 1 101 ? -4.065 -8.802 11.654 1.00 90.50 101 VAL A O 1
ATOM 829 N N . ASP A 1 102 ? -5.702 -9.223 13.131 1.00 90.00 102 ASP A N 1
ATOM 830 C CA . ASP A 1 102 ? -6.168 -10.458 12.488 1.00 90.00 102 ASP A CA 1
ATOM 831 C C . ASP A 1 102 ? -6.661 -10.174 11.058 1.00 90.00 102 ASP A C 1
ATOM 833 O O . ASP A 1 102 ? -6.479 -10.981 10.148 1.00 90.00 102 ASP A O 1
ATOM 837 N N . LEU A 1 103 ? -7.283 -9.009 10.846 1.00 90.88 103 LEU A N 1
ATOM 838 C CA . LEU A 1 103 ? -7.771 -8.576 9.539 1.00 90.88 103 LEU A CA 1
ATOM 839 C C . LEU A 1 103 ? -6.619 -8.250 8.575 1.00 90.88 103 LEU A C 1
ATOM 841 O O . LEU A 1 103 ? -6.688 -8.589 7.392 1.00 90.88 103 LEU A O 1
ATOM 845 N N . ILE A 1 104 ? -5.549 -7.632 9.081 1.00 93.56 104 ILE A N 1
ATOM 846 C CA . ILE A 1 104 ? -4.320 -7.369 8.321 1.00 93.56 104 ILE A CA 1
ATOM 847 C C . ILE A 1 104 ? -3.634 -8.686 7.953 1.00 93.56 104 ILE A C 1
ATOM 849 O O . ILE A 1 104 ? -3.304 -8.898 6.788 1.00 93.56 104 ILE A O 1
ATOM 853 N N . GLU A 1 105 ? -3.466 -9.598 8.909 1.00 92.25 105 GLU A N 1
ATOM 854 C CA . GLU A 1 105 ? -2.877 -10.916 8.652 1.00 92.25 105 GLU A CA 1
ATOM 855 C C . GLU A 1 105 ? -3.686 -11.696 7.613 1.00 92.25 105 GLU A C 1
ATOM 857 O O . GLU A 1 105 ? -3.119 -12.259 6.673 1.00 92.25 105 GLU A O 1
ATOM 862 N N . LEU A 1 106 ? -5.018 -11.654 7.707 1.00 89.69 106 LEU A N 1
ATOM 863 C CA . LEU A 1 106 ? -5.902 -12.247 6.709 1.00 89.69 106 LEU A CA 1
ATOM 864 C C . LEU A 1 106 ? -5.625 -11.676 5.308 1.00 89.69 106 LEU A C 1
ATOM 866 O O . LEU A 1 106 ? -5.478 -12.444 4.357 1.00 89.69 106 LEU A O 1
ATOM 870 N N . CYS A 1 107 ? -5.473 -10.356 5.173 1.00 91.88 107 CYS A N 1
ATOM 871 C CA . CYS A 1 107 ? -5.111 -9.728 3.899 1.00 91.88 107 CYS A CA 1
ATOM 872 C C . CYS A 1 107 ? -3.760 -10.230 3.365 1.00 91.88 107 CYS A C 1
ATOM 874 O O . CYS A 1 107 ? -3.660 -10.570 2.185 1.00 91.88 107 CYS A O 1
ATOM 876 N N . LEU A 1 108 ? -2.749 -10.345 4.230 1.00 90.44 108 LEU A N 1
ATOM 877 C CA . LEU A 1 108 ? -1.393 -10.778 3.866 1.00 90.44 108 LEU A CA 1
ATOM 878 C C . LEU A 1 108 ? -1.313 -12.238 3.414 1.00 90.44 108 LEU A C 1
ATOM 880 O O . LEU A 1 108 ? -0.499 -12.569 2.552 1.00 90.44 108 LEU A O 1
ATOM 884 N N . THR A 1 109 ? -2.149 -13.115 3.977 1.00 86.19 109 THR A N 1
ATOM 885 C CA . THR A 1 109 ? -2.192 -14.534 3.574 1.00 86.19 109 THR A CA 1
ATOM 886 C C . THR A 1 109 ? -2.755 -14.737 2.170 1.00 86.19 109 THR A C 1
ATOM 888 O O . THR A 1 109 ? -2.488 -15.755 1.527 1.00 86.19 109 THR A O 1
ATOM 891 N N . SER A 1 110 ? -3.517 -13.767 1.667 1.00 75.00 110 SER A N 1
ATOM 892 C CA . SER A 1 110 ? -4.073 -13.815 0.324 1.00 75.00 110 SER A CA 1
ATOM 893 C C . SER A 1 110 ? -3.056 -13.321 -0.715 1.00 75.00 110 SER A C 1
ATOM 895 O O . SER A 1 110 ? -2.378 -12.316 -0.523 1.00 75.00 110 SER A O 1
ATOM 897 N N . GLN A 1 111 ? -2.967 -13.990 -1.867 1.00 77.00 111 GLN A N 1
ATOM 898 C CA . GLN A 1 111 ? -2.198 -13.491 -3.021 1.00 77.00 111 GLN A CA 1
ATOM 899 C C . GLN A 1 111 ? -3.036 -12.537 -3.891 1.00 77.00 111 GLN A C 1
ATOM 901 O O . GLN A 1 111 ? -2.989 -12.593 -5.119 1.00 77.00 111 GLN A O 1
ATOM 906 N N . ASN A 1 112 ? -3.877 -11.711 -3.267 1.00 88.81 112 ASN A N 1
ATOM 907 C CA . ASN A 1 112 ? -4.785 -10.814 -3.970 1.00 88.81 112 ASN A CA 1
ATOM 908 C C . ASN A 1 112 ? -4.304 -9.365 -3.838 1.00 88.81 112 ASN A C 1
ATOM 910 O O . ASN A 1 112 ? -4.268 -8.816 -2.741 1.00 88.81 112 ASN A O 1
ATOM 914 N N . ARG A 1 113 ? -4.023 -8.744 -4.988 1.00 92.50 113 ARG A N 1
ATOM 915 C CA . ARG A 1 113 ? -3.580 -7.348 -5.121 1.00 92.50 113 ARG A CA 1
ATOM 916 C C . ARG A 1 113 ? -4.433 -6.351 -4.336 1.00 92.50 113 ARG A C 1
ATOM 918 O O . ARG A 1 113 ? -3.896 -5.456 -3.697 1.00 92.50 113 ARG A O 1
ATOM 925 N N . GLU A 1 114 ? -5.753 -6.506 -4.383 1.00 91.50 114 GLU A N 1
ATOM 926 C CA . GLU A 1 114 ? -6.677 -5.598 -3.702 1.00 91.50 114 GLU A CA 1
ATOM 927 C C . GLU A 1 114 ? -6.606 -5.785 -2.183 1.00 91.50 114 GLU A C 1
ATOM 929 O O . GLU A 1 114 ? -6.592 -4.809 -1.438 1.00 91.50 114 GLU A O 1
ATOM 934 N N . LEU A 1 115 ? -6.486 -7.029 -1.712 1.00 91.81 115 LEU A N 1
ATOM 935 C CA . LEU A 1 115 ? -6.351 -7.323 -0.284 1.00 91.81 115 LEU A CA 1
ATOM 936 C C . LEU A 1 115 ? -5.033 -6.790 0.286 1.00 91.81 115 LEU A C 1
ATOM 938 O O . LEU A 1 115 ? -5.041 -6.230 1.382 1.00 91.81 115 LEU A O 1
ATOM 942 N N . SER A 1 116 ? -3.936 -6.852 -0.476 1.00 93.50 116 SER A N 1
ATOM 943 C CA . SER A 1 116 ? -2.672 -6.203 -0.103 1.00 93.50 116 SER A CA 1
ATOM 944 C C . SER A 1 116 ? -2.851 -4.712 0.192 1.00 93.50 116 SER A C 1
ATOM 946 O O . SER A 1 116 ? -2.232 -4.195 1.117 1.00 93.50 116 SER A O 1
ATOM 948 N N . LEU A 1 117 ? -3.719 -4.023 -0.555 1.00 94.62 117 LEU A N 1
ATOM 949 C CA . LEU A 1 117 ? -4.010 -2.605 -0.341 1.00 94.62 117 LEU A CA 1
ATOM 950 C C . LEU A 1 117 ? -4.909 -2.375 0.878 1.00 94.62 117 LEU A C 1
ATOM 952 O O . LEU A 1 117 ? -4.656 -1.453 1.652 1.00 94.62 117 LEU A O 1
ATOM 956 N N . ARG A 1 118 ? -5.907 -3.241 1.104 1.00 94.25 118 ARG A N 1
ATOM 957 C CA . ARG A 1 118 ? -6.828 -3.108 2.249 1.00 94.25 118 ARG A CA 1
ATOM 958 C C . ARG A 1 118 ? -6.138 -3.230 3.600 1.00 94.25 118 ARG A C 1
ATOM 960 O O . ARG A 1 118 ? -6.595 -2.616 4.560 1.00 94.25 118 ARG A O 1
ATOM 967 N N . ALA A 1 119 ? -5.016 -3.942 3.678 1.00 94.75 119 ALA A N 1
ATOM 968 C CA . ALA A 1 119 ? -4.194 -3.972 4.885 1.00 94.75 119 ALA A CA 1
ATOM 969 C C . ALA A 1 119 ? -3.746 -2.561 5.325 1.00 94.75 119 ALA A C 1
ATOM 971 O O . ALA A 1 119 ? -3.766 -2.252 6.517 1.00 94.75 119 ALA A O 1
ATOM 972 N N . PHE A 1 120 ? -3.397 -1.685 4.376 1.00 95.75 120 PHE A N 1
ATOM 973 C CA . PHE A 1 120 ? -3.012 -0.301 4.668 1.00 95.75 120 PHE A CA 1
ATOM 974 C C . PHE A 1 120 ? -4.205 0.549 5.107 1.00 95.75 120 PHE A C 1
ATOM 976 O O . PHE A 1 120 ? -4.064 1.343 6.034 1.00 95.75 120 PHE A O 1
ATOM 983 N N . ASP A 1 121 ? -5.384 0.338 4.516 1.00 94.31 121 ASP A N 1
ATOM 984 C CA . ASP A 1 121 ? -6.610 1.037 4.922 1.00 94.31 121 ASP A CA 1
ATOM 985 C C . ASP A 1 121 ? -6.988 0.698 6.378 1.00 94.31 121 ASP A C 1
ATOM 987 O O . ASP A 1 121 ? -7.384 1.572 7.150 1.00 94.31 121 ASP A O 1
ATOM 991 N N . VAL A 1 122 ? -6.806 -0.563 6.798 1.00 93.81 122 VAL A N 1
ATOM 992 C CA . VAL A 1 122 ? -7.018 -0.965 8.200 1.00 93.81 122 VAL A CA 1
ATOM 993 C C . VAL A 1 122 ? -6.059 -0.217 9.123 1.00 93.81 122 VAL A C 1
ATOM 995 O O . VAL A 1 122 ? -6.493 0.323 10.140 1.00 93.81 122 VAL A O 1
ATOM 998 N N . PHE A 1 123 ? -4.776 -0.131 8.761 1.00 93.94 123 PHE A N 1
ATOM 999 C CA . PHE A 1 123 ? -3.797 0.652 9.515 1.00 93.94 123 PHE A CA 1
ATOM 1000 C C . PHE A 1 123 ? -4.163 2.141 9.586 1.00 93.94 123 PHE A C 1
ATOM 1002 O O . PHE A 1 123 ? -4.092 2.720 10.671 1.00 93.94 123 PHE A O 1
ATOM 1009 N N . ALA A 1 124 ? -4.617 2.740 8.484 1.00 93.62 124 ALA A N 1
ATOM 1010 C CA . ALA A 1 124 ? -4.977 4.157 8.413 1.00 93.62 124 ALA A CA 1
ATOM 1011 C C . ALA A 1 124 ? -6.101 4.534 9.397 1.00 93.62 124 ALA A C 1
ATOM 1013 O O . ALA A 1 124 ? -6.099 5.621 9.976 1.00 93.62 124 ALA A O 1
ATOM 1014 N N . TYR A 1 125 ? -7.032 3.615 9.667 1.00 91.31 125 TYR A N 1
ATOM 1015 C CA . TYR A 1 125 ? -8.124 3.828 10.624 1.00 91.31 125 TYR A CA 1
ATOM 1016 C C . TYR A 1 125 ? -7.812 3.346 12.053 1.00 91.31 125 TYR A C 1
ATOM 1018 O O . TYR A 1 125 ? -8.656 3.435 12.950 1.00 91.31 125 TYR A O 1
ATOM 1026 N N . THR A 1 126 ? -6.591 2.871 12.308 1.00 89.88 126 THR A N 1
ATOM 1027 C CA . THR A 1 126 ? -6.117 2.533 13.659 1.00 89.88 126 THR A CA 1
ATOM 1028 C C . THR A 1 126 ? -5.421 3.718 14.338 1.00 89.88 126 THR A C 1
ATOM 1030 O O . THR A 1 126 ? -5.231 4.776 13.747 1.00 89.88 126 THR A O 1
ATOM 1033 N N . SER A 1 127 ? -5.103 3.582 15.628 1.00 86.38 127 SER A N 1
ATOM 1034 C CA . SER A 1 127 ? -4.402 4.624 16.384 1.00 86.38 127 SER A CA 1
ATOM 1035 C C . SER A 1 127 ? -2.894 4.617 16.117 1.00 86.38 127 SER A C 1
ATOM 1037 O O . SER A 1 127 ? -2.299 3.578 15.831 1.00 86.38 127 SER A O 1
ATOM 1039 N N . SER A 1 128 ? -2.237 5.752 16.359 1.00 86.25 128 SER A N 1
ATOM 1040 C CA . SER A 1 128 ? -0.770 5.868 16.318 1.00 86.25 128 SER A CA 1
ATOM 1041 C C . SER A 1 128 ? -0.053 4.848 17.216 1.00 86.25 128 SER A C 1
ATOM 1043 O O . SER A 1 128 ? 1.010 4.332 16.869 1.00 86.25 128 SER A O 1
ATOM 1045 N N . SER A 1 129 ? -0.644 4.503 18.366 1.00 85.69 129 SER A N 1
ATOM 1046 C CA . SER A 1 129 ? -0.141 3.447 19.250 1.00 85.69 129 SER A CA 1
ATOM 1047 C C . SER A 1 129 ? -0.199 2.065 18.603 1.00 85.69 129 SER A C 1
ATOM 1049 O O . SER A 1 129 ? 0.737 1.284 18.756 1.00 85.69 129 SER A O 1
ATOM 1051 N N . PHE A 1 130 ? -1.263 1.770 17.851 1.00 89.44 130 PHE A N 1
ATOM 1052 C CA . PHE A 1 130 ? -1.390 0.515 17.123 1.00 89.44 130 PHE A CA 1
ATOM 1053 C C . PHE A 1 130 ? -0.326 0.415 16.029 1.00 89.44 130 PHE A C 1
ATOM 1055 O O . PHE A 1 130 ? 0.337 -0.617 15.947 1.00 89.44 130 PHE A O 1
ATOM 1062 N N . LEU A 1 131 ? -0.103 1.488 15.259 1.00 88.81 131 LEU A N 1
ATOM 1063 C CA . LEU A 1 131 ? 0.965 1.549 14.255 1.00 88.81 131 LEU A CA 1
ATOM 1064 C C . LEU A 1 131 ? 2.333 1.237 14.881 1.00 88.81 131 LEU A C 1
ATOM 1066 O O . LEU A 1 131 ? 3.020 0.329 14.423 1.00 88.81 131 LEU A O 1
ATOM 1070 N N . LYS A 1 132 ? 2.688 1.914 15.983 1.00 88.19 132 LYS A N 1
ATOM 1071 C CA . LYS A 1 132 ? 3.972 1.727 16.691 1.00 88.19 132 LYS A CA 1
ATOM 1072 C C . LYS A 1 132 ? 4.155 0.321 17.264 1.00 88.19 132 LYS A C 1
ATOM 1074 O O . LYS A 1 132 ? 5.270 -0.190 17.297 1.00 88.19 132 LYS A O 1
ATOM 1079 N N . CYS A 1 133 ? 3.081 -0.306 17.743 1.00 88.94 133 CYS A N 1
ATOM 1080 C CA . CYS A 1 133 ? 3.141 -1.661 18.293 1.00 88.94 133 CYS A CA 1
ATOM 1081 C C . CYS A 1 133 ? 3.174 -2.754 17.216 1.00 88.94 133 CYS A C 1
ATOM 1083 O O . CYS A 1 133 ? 3.583 -3.871 17.518 1.00 88.94 133 CYS A O 1
ATOM 1085 N N . ASN A 1 134 ? 2.758 -2.445 15.985 1.00 90.94 134 ASN A N 1
ATOM 1086 C CA . ASN A 1 134 ? 2.644 -3.405 14.887 1.00 90.94 134 ASN A CA 1
ATOM 1087 C C . ASN A 1 134 ? 3.535 -3.034 13.692 1.00 90.94 134 ASN A C 1
ATOM 1089 O O . ASN A 1 134 ? 3.252 -3.440 12.565 1.00 90.94 134 ASN A O 1
ATOM 1093 N N . THR A 1 135 ? 4.631 -2.299 13.923 1.00 91.81 135 THR A N 1
ATOM 1094 C CA . THR A 1 135 ? 5.567 -1.895 12.862 1.00 91.81 135 THR A CA 1
ATOM 1095 C C . THR A 1 135 ? 6.072 -3.092 12.063 1.00 91.81 135 THR A C 1
ATOM 1097 O O . THR A 1 135 ? 6.110 -3.022 10.845 1.00 91.81 135 THR A O 1
ATOM 1100 N N . SER A 1 136 ? 6.372 -4.227 12.702 1.00 93.19 136 SER A N 1
ATOM 1101 C CA . SER A 1 136 ? 6.812 -5.440 11.995 1.00 93.19 136 SER A CA 1
ATOM 1102 C C . SER A 1 136 ? 5.766 -5.991 11.019 1.00 93.19 136 SER A C 1
ATOM 1104 O O . SER A 1 136 ? 6.120 -6.475 9.946 1.00 93.19 136 SER A O 1
ATOM 1106 N N . VAL A 1 137 ? 4.478 -5.903 11.365 1.00 94.94 137 VAL A N 1
ATOM 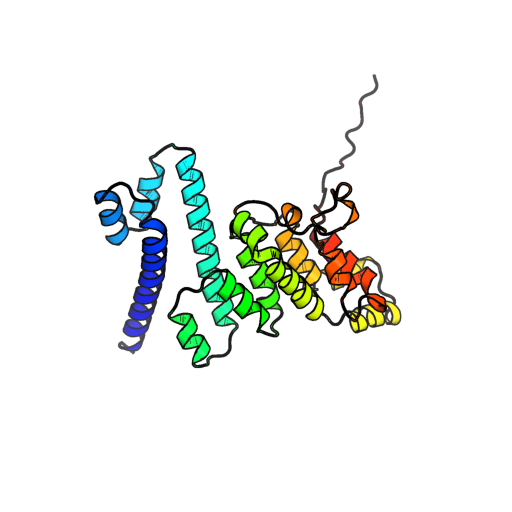1107 C CA . VAL A 1 137 ? 3.374 -6.302 10.478 1.00 94.94 137 VAL A CA 1
ATOM 1108 C C . VAL A 1 137 ? 3.231 -5.293 9.339 1.00 94.94 137 VAL A C 1
ATOM 1110 O O . VAL A 1 137 ? 3.057 -5.688 8.191 1.00 94.94 137 VAL A O 1
ATOM 1113 N N . LEU A 1 138 ? 3.378 -3.996 9.626 1.00 95.38 138 LEU A N 1
ATOM 1114 C CA . LEU A 1 138 ? 3.393 -2.954 8.599 1.00 95.38 138 LEU A CA 1
ATOM 1115 C C . LEU A 1 138 ? 4.559 -3.142 7.611 1.00 95.38 138 LEU A C 1
ATOM 1117 O O . LEU A 1 138 ? 4.373 -2.989 6.406 1.00 95.38 138 LEU A O 1
ATOM 1121 N N . GLU A 1 139 ? 5.746 -3.518 8.089 1.00 95.75 139 GLU A N 1
ATOM 1122 C CA . GLU A 1 139 ? 6.880 -3.854 7.222 1.00 95.75 139 GLU A CA 1
ATOM 1123 C C . GLU A 1 139 ? 6.575 -5.052 6.315 1.00 95.75 139 GLU A C 1
ATOM 1125 O O . GLU A 1 139 ? 6.938 -5.050 5.136 1.00 95.75 139 GLU A O 1
ATOM 1130 N N . GLU A 1 140 ? 5.885 -6.068 6.841 1.00 96.06 140 GLU A N 1
ATOM 1131 C CA . GLU A 1 140 ? 5.415 -7.204 6.044 1.00 96.06 140 GLU A CA 1
ATOM 1132 C C . GLU A 1 140 ? 4.375 -6.774 5.002 1.00 96.06 140 GLU A C 1
ATOM 1134 O O . GLU A 1 140 ? 4.438 -7.250 3.872 1.00 96.06 140 GLU A O 1
ATOM 1139 N N . CYS A 1 141 ? 3.490 -5.817 5.305 1.00 96.44 141 CYS A N 1
ATOM 1140 C CA . CYS A 1 141 ? 2.590 -5.231 4.303 1.00 96.44 141 CYS A CA 1
ATOM 1141 C C . CYS A 1 141 ? 3.358 -4.582 3.152 1.00 96.44 141 CYS A C 1
ATOM 1143 O O . CYS A 1 141 ? 3.020 -4.806 1.991 1.00 96.44 141 CYS A O 1
ATOM 1145 N N . TRP A 1 142 ? 4.421 -3.830 3.441 1.00 97.38 142 TRP A N 1
ATOM 1146 C CA . TRP A 1 142 ? 5.268 -3.238 2.400 1.00 97.38 142 TRP A CA 1
ATOM 1147 C C . TRP A 1 142 ? 6.001 -4.287 1.569 1.00 97.38 142 TRP A C 1
ATOM 1149 O O . TRP A 1 142 ? 6.070 -4.170 0.344 1.00 97.38 142 TRP A O 1
ATOM 1159 N N . ARG A 1 143 ? 6.501 -5.346 2.210 1.00 96.38 143 ARG A N 1
ATOM 1160 C CA . ARG A 1 143 ? 7.115 -6.487 1.519 1.00 96.38 143 ARG A CA 1
ATOM 1161 C C . ARG A 1 143 ? 6.102 -7.204 0.626 1.00 96.38 143 ARG A C 1
ATOM 1163 O O . ARG A 1 143 ? 6.404 -7.503 -0.526 1.00 96.38 143 ARG A O 1
ATOM 1170 N N . ASN A 1 144 ? 4.895 -7.440 1.131 1.00 96.06 144 ASN A N 1
ATOM 1171 C CA . ASN A 1 144 ? 3.803 -8.047 0.382 1.00 96.06 144 ASN A CA 1
ATOM 1172 C C . ASN A 1 144 ? 3.402 -7.181 -0.819 1.00 96.06 144 ASN A C 1
ATOM 1174 O O . ASN A 1 144 ? 3.311 -7.711 -1.921 1.00 96.06 144 ASN A O 1
ATOM 1178 N N . ALA A 1 145 ? 3.247 -5.868 -0.629 1.00 96.50 145 ALA A N 1
ATOM 1179 C CA . ALA A 1 145 ? 2.941 -4.907 -1.687 1.00 96.50 145 ALA A CA 1
ATOM 1180 C C . ALA A 1 145 ? 4.008 -4.902 -2.791 1.00 96.50 145 ALA A C 1
ATOM 1182 O O . ALA A 1 145 ? 3.670 -4.968 -3.970 1.00 96.50 145 ALA A O 1
ATOM 1183 N N . ALA A 1 146 ? 5.292 -4.899 -2.418 1.00 96.31 146 ALA A N 1
ATOM 1184 C CA . ALA A 1 146 ? 6.397 -4.998 -3.370 1.00 96.31 146 ALA A CA 1
ATOM 1185 C C . ALA A 1 146 ? 6.339 -6.291 -4.198 1.00 96.31 146 ALA A C 1
ATOM 1187 O O . ALA A 1 146 ? 6.629 -6.261 -5.387 1.00 96.31 146 ALA A O 1
ATOM 1188 N N . ASN A 1 147 ? 5.901 -7.402 -3.603 1.00 95.81 147 ASN A N 1
ATOM 1189 C CA . ASN A 1 147 ? 5.806 -8.695 -4.280 1.00 95.81 147 ASN A CA 1
ATOM 1190 C C . ASN A 1 147 ? 4.601 -8.828 -5.236 1.00 95.81 147 ASN A C 1
ATOM 1192 O O . ASN A 1 147 ? 4.515 -9.833 -5.942 1.00 95.81 147 ASN A O 1
ATOM 1196 N N . GLN A 1 148 ? 3.654 -7.880 -5.250 1.00 95.38 148 GLN A N 1
ATOM 1197 C CA . GLN A 1 148 ? 2.451 -7.977 -6.092 1.00 95.38 148 GLN A CA 1
ATOM 1198 C C . GLN A 1 148 ? 2.700 -7.639 -7.567 1.00 95.38 148 GLN A C 1
ATOM 1200 O O . GLN A 1 148 ? 1.921 -8.057 -8.428 1.00 95.38 148 GLN A O 1
ATOM 1205 N N . ASP A 1 149 ? 3.738 -6.855 -7.859 1.00 95.81 149 ASP A N 1
ATOM 1206 C CA . ASP A 1 149 ? 4.091 -6.406 -9.205 1.00 95.81 149 ASP A CA 1
ATOM 1207 C C . ASP A 1 149 ? 5.341 -7.136 -9.715 1.00 95.81 149 ASP A C 1
ATOM 1209 O O . ASP A 1 149 ? 6.283 -7.399 -8.969 1.00 95.81 149 ASP A O 1
ATOM 1213 N N . ASP A 1 150 ? 5.361 -7.453 -11.011 1.00 96.00 150 ASP A N 1
ATOM 1214 C CA . ASP A 1 150 ? 6.528 -8.041 -11.672 1.00 96.00 150 ASP A CA 1
ATOM 1215 C C . ASP A 1 150 ? 7.498 -6.928 -12.088 1.00 96.00 150 ASP A C 1
ATOM 1217 O O . ASP A 1 150 ? 7.466 -6.414 -13.210 1.00 96.00 150 ASP A O 1
ATOM 1221 N N . TRP A 1 151 ? 8.327 -6.504 -11.135 1.00 97.44 151 TRP A N 1
ATOM 1222 C CA . TRP A 1 151 ? 9.241 -5.376 -11.302 1.00 97.44 151 TRP A CA 1
ATOM 1223 C C . TRP A 1 151 ? 10.312 -5.618 -12.357 1.00 97.44 151 TRP A C 1
ATOM 1225 O O . TRP A 1 151 ? 10.660 -4.692 -13.091 1.00 97.44 151 TRP A O 1
ATOM 1235 N N . GLU A 1 152 ? 10.821 -6.847 -12.456 1.00 96.44 152 GLU A N 1
ATOM 1236 C CA . GLU A 1 152 ? 11.777 -7.209 -13.500 1.00 96.44 152 GLU A CA 1
ATOM 1237 C C . GLU A 1 152 ? 11.134 -7.046 -14.878 1.00 96.44 152 GLU A C 1
ATOM 1239 O O . GLU A 1 152 ? 11.696 -6.371 -15.742 1.00 96.44 152 GLU A O 1
ATOM 1244 N N . ARG A 1 153 ? 9.922 -7.574 -15.076 1.00 96.44 153 ARG A N 1
ATOM 1245 C CA . ARG A 1 153 ? 9.212 -7.437 -16.351 1.00 96.44 153 ARG A CA 1
ATOM 1246 C C . ARG A 1 153 ? 8.854 -5.992 -16.676 1.00 96.44 153 ARG A C 1
ATOM 1248 O O . ARG A 1 153 ? 9.005 -5.596 -17.831 1.00 96.44 153 ARG A O 1
ATOM 1255 N N . LEU A 1 154 ? 8.389 -5.211 -15.700 1.00 95.75 154 LEU A N 1
ATOM 1256 C CA . LEU A 1 154 ? 8.114 -3.781 -15.892 1.00 95.75 154 LEU A CA 1
ATOM 1257 C C . LEU A 1 154 ? 9.373 -3.045 -16.356 1.00 95.75 154 LEU A C 1
ATOM 1259 O O . LEU A 1 154 ? 9.324 -2.290 -17.326 1.00 95.75 154 LEU A O 1
ATOM 1263 N N . TYR A 1 155 ? 10.511 -3.321 -15.716 1.00 96.19 155 TYR A N 1
ATOM 1264 C CA . TYR A 1 155 ? 11.788 -2.739 -16.106 1.00 96.19 155 TYR A CA 1
ATOM 1265 C C . TYR A 1 155 ? 12.195 -3.139 -17.527 1.00 96.19 155 TYR A C 1
ATOM 1267 O O . TYR A 1 155 ? 12.481 -2.258 -18.334 1.00 96.19 155 TYR A O 1
ATOM 1275 N N . GLN A 1 156 ? 12.163 -4.432 -17.866 1.00 96.19 156 GLN A N 1
ATOM 1276 C CA . GLN A 1 156 ? 12.528 -4.893 -19.212 1.00 96.19 156 GLN A CA 1
ATOM 1277 C C . GLN A 1 156 ? 11.625 -4.279 -20.284 1.00 96.19 156 GLN A C 1
ATOM 1279 O O . GLN A 1 156 ? 12.123 -3.747 -21.269 1.00 96.19 156 GLN A O 1
ATOM 1284 N N . THR A 1 157 ? 10.311 -4.253 -20.046 1.00 95.75 157 THR A N 1
ATOM 1285 C CA . THR A 1 157 ? 9.345 -3.663 -20.986 1.00 95.75 157 THR A CA 1
ATOM 1286 C C . THR A 1 157 ? 9.628 -2.176 -21.210 1.00 95.75 157 THR A C 1
ATOM 1288 O O . THR A 1 157 ? 9.630 -1.725 -22.351 1.00 95.75 157 THR A O 1
ATOM 1291 N N . SER A 1 158 ? 9.962 -1.429 -20.149 1.00 94.69 158 SER A N 1
ATOM 1292 C CA . SER A 1 158 ? 10.302 -0.005 -20.273 1.00 94.69 158 SER A CA 1
ATOM 1293 C C . SER A 1 158 ? 11.524 0.252 -21.158 1.00 94.69 158 SER A C 1
ATOM 1295 O O . SER A 1 158 ? 11.566 1.246 -21.882 1.00 94.69 158 SER A O 1
ATOM 1297 N N . ILE A 1 159 ? 12.503 -0.658 -21.138 1.00 95.25 159 ILE A N 1
ATOM 1298 C CA . ILE A 1 159 ? 13.713 -0.572 -21.959 1.00 95.25 159 ILE A CA 1
ATOM 1299 C C . ILE A 1 159 ? 13.431 -1.021 -23.393 1.00 95.25 159 ILE A C 1
ATOM 1301 O O . ILE A 1 159 ? 13.816 -0.324 -24.331 1.00 95.25 159 ILE A O 1
ATOM 1305 N N . ASP A 1 160 ? 12.754 -2.157 -23.563 1.00 95.88 160 ASP A N 1
ATOM 1306 C CA . ASP A 1 160 ? 12.488 -2.766 -24.869 1.00 95.88 160 ASP A CA 1
ATOM 1307 C C . ASP A 1 160 ? 11.572 -1.896 -25.736 1.00 95.88 160 ASP A C 1
ATOM 1309 O O . ASP A 1 160 ? 11.793 -1.755 -26.941 1.00 95.88 160 ASP A O 1
ATOM 1313 N N . GLU A 1 161 ? 10.555 -1.289 -25.125 1.00 94.56 161 GLU A N 1
ATOM 1314 C CA . GLU A 1 161 ? 9.614 -0.395 -25.803 1.00 94.56 161 GLU A CA 1
ATOM 1315 C C . GLU A 1 161 ? 10.093 1.063 -25.818 1.00 94.56 161 GLU A C 1
ATOM 1317 O O . GLU A 1 161 ? 9.543 1.882 -26.553 1.00 94.56 161 GLU A O 1
ATOM 1322 N N . GLY A 1 162 ? 11.138 1.389 -25.049 1.00 94.44 162 GLY A N 1
ATOM 1323 C CA . GLY A 1 162 ? 11.703 2.734 -24.970 1.00 94.44 162 GLY A CA 1
ATOM 1324 C C . GLY A 1 162 ? 10.723 3.753 -24.393 1.00 94.44 162 GLY A C 1
ATOM 1325 O O . GLY A 1 162 ? 10.561 4.829 -24.974 1.00 94.44 162 GLY A O 1
ATOM 1326 N N . TRP A 1 163 ? 10.065 3.408 -23.281 1.00 95.75 163 TRP A N 1
ATOM 1327 C CA . TRP A 1 163 ? 9.058 4.260 -22.646 1.00 95.75 163 TRP A CA 1
ATOM 1328 C C . TRP A 1 163 ? 9.602 5.654 -22.350 1.00 95.75 163 TRP A C 1
ATOM 1330 O O . TRP A 1 163 ? 10.707 5.833 -21.830 1.00 95.75 163 TRP A O 1
ATOM 1340 N N . SER A 1 164 ? 8.780 6.655 -22.641 1.00 94.81 164 SER A N 1
ATOM 1341 C CA . SER A 1 164 ? 8.990 8.014 -22.161 1.00 94.81 164 SER A CA 1
ATOM 1342 C C . SER A 1 164 ? 8.816 8.105 -20.641 1.00 94.81 164 SER A C 1
ATOM 1344 O O . SER A 1 164 ? 8.264 7.209 -19.991 1.00 94.81 164 SER A O 1
ATOM 1346 N N . ASP A 1 165 ? 9.254 9.225 -20.059 1.00 92.19 165 ASP A N 1
ATOM 1347 C CA . ASP A 1 165 ? 9.053 9.491 -18.633 1.00 92.19 165 ASP A CA 1
ATOM 1348 C C . ASP A 1 165 ? 7.557 9.473 -18.267 1.00 92.19 165 ASP A C 1
ATOM 1350 O O . ASP A 1 165 ? 7.185 8.877 -17.261 1.00 92.19 165 ASP A O 1
ATOM 1354 N N . GLU A 1 166 ? 6.681 10.048 -19.099 1.00 93.88 166 GLU A N 1
ATOM 1355 C CA . GLU A 1 166 ? 5.235 10.068 -18.828 1.00 93.88 166 GLU A CA 1
ATOM 1356 C C . GLU A 1 166 ? 4.617 8.664 -18.882 1.00 93.88 166 GLU A C 1
ATOM 1358 O O . GLU A 1 166 ? 3.849 8.298 -17.995 1.00 93.88 166 GLU A O 1
ATOM 1363 N N . GLU A 1 167 ? 4.981 7.845 -19.872 1.00 93.81 167 GLU A N 1
ATOM 1364 C CA . GLU A 1 167 ? 4.512 6.451 -19.967 1.00 93.81 167 GLU A CA 1
ATOM 1365 C C . GLU A 1 167 ? 4.990 5.616 -18.776 1.00 93.81 167 GLU A C 1
ATOM 1367 O O . GLU A 1 167 ? 4.231 4.820 -18.213 1.00 93.81 167 GLU A O 1
ATOM 1372 N N . THR A 1 168 ? 6.228 5.852 -18.339 1.00 92.94 168 THR A N 1
ATOM 1373 C CA . THR A 1 168 ? 6.785 5.226 -17.141 1.00 92.94 168 THR A CA 1
ATOM 1374 C C . THR A 1 168 ? 5.984 5.620 -15.904 1.00 92.94 168 THR A C 1
ATOM 1376 O O . THR A 1 168 ? 5.566 4.748 -15.143 1.00 92.94 168 THR A O 1
ATOM 1379 N N . LEU A 1 169 ? 5.716 6.915 -15.705 1.00 93.75 169 LEU A N 1
ATOM 1380 C CA . LEU A 1 169 ? 4.933 7.396 -14.564 1.00 93.75 169 LEU A CA 1
ATOM 1381 C C . LEU A 1 169 ? 3.504 6.853 -14.589 1.00 93.75 169 LEU A C 1
ATOM 1383 O O . LEU A 1 169 ? 3.003 6.422 -13.551 1.00 93.75 169 LEU A O 1
ATOM 1387 N N . GLN A 1 170 ? 2.860 6.831 -15.755 1.00 94.31 170 GLN A N 1
ATOM 1388 C CA . GLN A 1 170 ? 1.502 6.317 -15.886 1.00 94.31 170 GLN A CA 1
ATOM 1389 C C . GLN A 1 170 ? 1.425 4.828 -15.553 1.00 94.31 170 GLN A C 1
ATOM 1391 O O . GLN A 1 170 ? 0.530 4.420 -14.818 1.00 94.31 170 GLN A O 1
ATOM 1396 N N . THR A 1 171 ? 2.396 4.038 -16.008 1.00 94.81 171 THR A N 1
ATOM 1397 C CA . THR A 1 171 ? 2.462 2.611 -15.671 1.00 94.81 171 THR A CA 1
ATOM 1398 C C . THR A 1 171 ? 2.755 2.397 -14.187 1.00 94.81 171 THR A C 1
ATOM 1400 O O . THR A 1 171 ? 2.135 1.560 -13.533 1.00 94.81 171 THR A O 1
ATOM 1403 N N . ILE A 1 172 ? 3.662 3.190 -13.610 1.00 95.00 172 ILE A N 1
ATOM 1404 C CA . ILE A 1 172 ? 3.985 3.134 -12.180 1.00 95.00 172 ILE A CA 1
ATOM 1405 C C . ILE A 1 172 ? 2.748 3.412 -11.312 1.00 95.00 172 ILE A C 1
ATOM 1407 O O . ILE A 1 172 ? 2.594 2.768 -10.272 1.00 95.00 172 ILE A O 1
ATOM 1411 N N . ARG A 1 173 ? 1.842 4.310 -11.727 1.00 95.38 173 ARG A N 1
ATOM 1412 C CA . ARG A 1 173 ? 0.598 4.613 -10.988 1.00 95.38 173 ARG A CA 1
ATOM 1413 C C . ARG A 1 173 ? -0.327 3.401 -10.819 1.00 95.38 173 ARG A C 1
ATOM 1415 O O . ARG A 1 173 ? -1.146 3.379 -9.904 1.00 95.38 173 ARG A O 1
ATOM 1422 N N . GLU A 1 174 ? -0.199 2.381 -11.662 1.00 95.44 174 GLU A N 1
ATOM 1423 C CA . GLU A 1 174 ? -1.012 1.160 -11.586 1.00 95.44 174 GLU A CA 1
ATOM 1424 C C . GLU A 1 174 ? -0.446 0.123 -10.596 1.00 95.44 174 GLU A C 1
ATOM 1426 O O . GLU A 1 174 ? -1.140 -0.825 -10.213 1.00 95.44 174 GLU A O 1
ATOM 1431 N N . THR A 1 175 ? 0.793 0.317 -10.130 1.00 96.69 175 THR A N 1
ATOM 1432 C CA . THR A 1 175 ? 1.475 -0.594 -9.197 1.00 96.69 175 THR A CA 1
ATOM 1433 C C . THR A 1 175 ? 0.904 -0.518 -7.783 1.00 96.69 175 THR A C 1
ATOM 1435 O O . THR A 1 175 ? 0.406 0.518 -7.332 1.00 96.69 175 THR A O 1
ATOM 1438 N N . ILE A 1 176 ? 1.023 -1.616 -7.039 1.00 96.94 176 ILE A N 1
ATOM 1439 C CA . ILE A 1 176 ? 0.588 -1.699 -5.642 1.00 96.94 176 ILE A CA 1
ATOM 1440 C C . ILE A 1 176 ? 1.466 -0.829 -4.747 1.00 96.94 176 ILE A C 1
ATOM 1442 O O . ILE A 1 176 ? 0.941 -0.204 -3.832 1.00 96.94 176 ILE A O 1
ATOM 1446 N N . LEU A 1 177 ? 2.767 -0.696 -5.034 1.00 96.56 177 LEU A N 1
ATOM 1447 C CA . LEU A 1 177 ? 3.633 0.210 -4.268 1.00 96.56 177 LEU A CA 1
ATOM 1448 C C . LEU A 1 177 ? 3.216 1.676 -4.389 1.00 96.56 177 LEU A C 1
ATOM 1450 O O . LEU A 1 177 ? 3.179 2.372 -3.374 1.00 96.56 177 LEU A O 1
ATOM 1454 N N . PHE A 1 178 ? 2.882 2.143 -5.597 1.00 96.69 178 PHE A N 1
ATOM 1455 C CA . PHE A 1 178 ? 2.371 3.502 -5.772 1.00 96.69 178 PHE A CA 1
ATOM 1456 C C . PHE A 1 178 ? 1.071 3.696 -4.990 1.00 96.69 178 PHE A C 1
ATOM 1458 O O . PHE A 1 178 ? 0.956 4.632 -4.203 1.00 96.69 178 PHE A O 1
ATOM 1465 N N . GLN A 1 179 ? 0.119 2.780 -5.167 1.00 96.62 179 GLN A N 1
ATOM 1466 C CA . GLN A 1 179 ? -1.204 2.869 -4.555 1.00 96.62 179 GLN A CA 1
ATOM 1467 C C . GLN A 1 179 ? -1.189 2.719 -3.025 1.00 96.62 179 GLN A C 1
ATOM 1469 O O . GLN A 1 179 ? -2.053 3.269 -2.341 1.00 96.62 179 GLN A O 1
ATOM 1474 N N . ALA A 1 180 ? -0.246 1.957 -2.471 1.00 96.44 180 ALA A N 1
ATOM 1475 C CA . ALA A 1 180 ? -0.015 1.888 -1.032 1.00 96.44 180 ALA A CA 1
ATOM 1476 C C . ALA A 1 180 ? 0.597 3.202 -0.532 1.00 96.44 180 ALA A C 1
ATOM 1478 O O . ALA A 1 180 ? 0.129 3.774 0.450 1.00 96.44 180 ALA A O 1
ATOM 1479 N N . SER A 1 181 ? 1.589 3.737 -1.253 1.00 96.19 181 SER A N 1
ATOM 1480 C CA . SER A 1 181 ? 2.220 5.006 -0.883 1.00 96.19 181 SER A CA 1
ATOM 1481 C C . SER A 1 181 ? 1.239 6.175 -0.918 1.00 96.19 181 SER A C 1
ATOM 1483 O O . SER A 1 181 ? 1.204 6.963 0.024 1.00 96.19 181 SER A O 1
ATOM 1485 N N . SER A 1 182 ? 0.371 6.247 -1.929 1.00 95.06 182 SER A N 1
ATOM 1486 C CA . SER A 1 182 ? -0.651 7.293 -2.015 1.00 95.06 182 SER A CA 1
ATOM 1487 C C . SER A 1 182 ? -1.663 7.238 -0.874 1.00 95.06 182 SER A C 1
ATOM 1489 O O . SER A 1 182 ? -2.080 8.284 -0.386 1.00 95.06 182 SER A O 1
ATOM 1491 N N . ARG A 1 183 ? -2.030 6.037 -0.410 1.00 93.12 183 ARG A N 1
ATOM 1492 C CA . ARG A 1 183 ? -2.931 5.856 0.740 1.00 93.12 183 ARG A CA 1
ATOM 1493 C C . ARG A 1 183 ? -2.283 6.244 2.068 1.00 93.12 183 ARG A C 1
ATOM 1495 O O . ARG A 1 183 ? -2.965 6.774 2.935 1.00 93.12 183 ARG A O 1
ATOM 1502 N N . CYS A 1 184 ? -0.989 5.970 2.232 1.00 93.81 184 CYS A N 1
ATOM 1503 C CA . CYS A 1 184 ? -0.288 6.158 3.505 1.00 93.81 184 CYS A CA 1
ATOM 1504 C C . CYS A 1 184 ? 0.354 7.543 3.666 1.00 93.81 184 CYS A C 1
ATOM 1506 O O . CYS A 1 184 ? 0.364 8.083 4.772 1.00 93.81 184 CYS A O 1
ATOM 1508 N N . TYR A 1 185 ? 0.904 8.100 2.584 1.00 93.75 185 TYR A N 1
ATOM 1509 C CA . TYR A 1 185 ? 1.727 9.319 2.593 1.00 93.75 185 TYR A CA 1
ATOM 1510 C C . TYR A 1 185 ? 1.276 10.371 1.574 1.00 93.75 185 TYR A C 1
ATOM 1512 O O . TYR A 1 185 ? 1.889 11.434 1.489 1.00 93.75 185 TYR A O 1
ATOM 1520 N N . GLY A 1 186 ? 0.253 10.080 0.769 1.00 91.31 186 GLY A N 1
ATOM 1521 C CA . GLY A 1 186 ? -0.260 11.018 -0.222 1.00 91.31 186 GLY A CA 1
ATOM 1522 C C . GLY A 1 186 ? -1.038 12.186 0.402 1.00 91.31 186 GLY A C 1
ATOM 1523 O O . GLY A 1 186 ? -1.437 12.130 1.566 1.00 91.31 186 GLY A O 1
ATOM 1524 N N . PRO A 1 187 ? -1.317 13.247 -0.376 1.00 86.38 187 PRO A N 1
ATOM 1525 C CA . PRO A 1 187 ? -2.089 14.407 0.088 1.00 86.38 187 PRO A CA 1
ATOM 1526 C C . PRO A 1 187 ? -3.527 14.058 0.506 1.00 86.38 187 PRO A C 1
ATOM 1528 O O . PRO A 1 187 ? -4.124 14.767 1.311 1.00 86.38 187 PRO A O 1
ATOM 1531 N N . GLU A 1 188 ? -4.076 12.974 -0.044 1.00 85.56 188 GLU A N 1
ATOM 1532 C CA . GLU A 1 188 ? -5.426 12.476 0.241 1.00 85.56 188 GLU A CA 1
ATOM 1533 C C . GLU A 1 188 ? -5.433 11.347 1.289 1.00 85.56 188 GLU A C 1
ATOM 1535 O O . GLU A 1 188 ? -6.466 10.717 1.508 1.00 85.56 188 GLU A O 1
ATOM 1540 N N . ALA A 1 189 ? -4.295 11.069 1.940 1.00 87.44 189 ALA A N 1
ATOM 1541 C CA . ALA A 1 189 ? -4.192 10.025 2.954 1.00 87.44 189 ALA A CA 1
ATOM 1542 C C . ALA A 1 189 ? -5.108 10.323 4.155 1.00 87.44 189 ALA A C 1
ATOM 1544 O O . ALA A 1 189 ? -4.927 11.301 4.886 1.00 87.44 189 ALA A O 1
ATOM 1545 N N . GLU A 1 190 ? -6.097 9.458 4.381 1.00 85.00 190 GLU A N 1
ATOM 1546 C CA . GLU A 1 190 ? -7.035 9.578 5.496 1.00 85.00 190 GLU A CA 1
ATOM 1547 C C . GLU A 1 190 ? -6.573 8.761 6.707 1.00 85.00 190 GLU A C 1
ATOM 1549 O O . GLU A 1 190 ? -6.938 7.595 6.850 1.00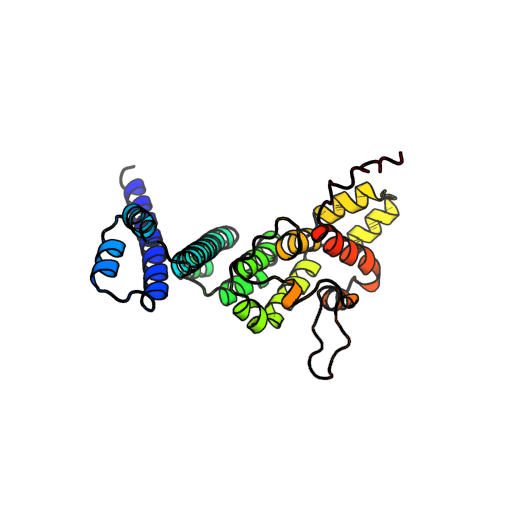 85.00 190 GLU A O 1
ATOM 1554 N N . ASN A 1 191 ? -5.844 9.392 7.627 1.00 86.44 191 ASN A N 1
ATOM 1555 C CA . ASN A 1 191 ? -5.419 8.752 8.875 1.00 86.44 191 ASN A CA 1
ATOM 1556 C C . ASN A 1 191 ? -6.306 9.173 10.058 1.00 86.44 191 ASN A C 1
ATOM 1558 O O . ASN A 1 191 ? -6.628 10.352 10.224 1.00 86.44 191 ASN A O 1
ATOM 1562 N N . TYR A 1 192 ? -6.698 8.215 10.904 1.00 82.69 192 TYR A N 1
ATOM 1563 C CA . TYR A 1 192 ? -7.465 8.487 12.124 1.00 82.69 192 TYR A CA 1
ATOM 1564 C C . TYR A 1 192 ? -6.638 9.292 13.136 1.00 82.69 192 TYR A C 1
ATOM 1566 O O . TYR A 1 192 ? -7.103 10.319 13.641 1.00 82.69 192 TYR A O 1
ATOM 1574 N N . GLU A 1 193 ? -5.422 8.830 13.438 1.00 82.25 193 GLU A N 1
ATOM 1575 C CA . GLU A 1 193 ? -4.541 9.448 14.430 1.00 82.25 193 GLU A CA 1
ATOM 1576 C C . GLU A 1 193 ? -3.066 9.114 14.170 1.00 82.25 193 GLU A C 1
ATOM 1578 O O . GLU A 1 193 ? -2.665 7.955 14.264 1.00 82.25 193 GLU A O 1
ATOM 1583 N N . GLY A 1 194 ? -2.249 10.150 13.949 1.00 79.44 194 GLY A N 1
ATOM 1584 C CA . GLY A 1 194 ? -0.830 10.012 13.606 1.00 79.44 194 GLY A CA 1
ATOM 1585 C C . GLY A 1 194 ? -0.614 9.629 12.141 1.00 79.44 194 GLY A C 1
ATOM 1586 O O . GLY A 1 194 ? -1.518 9.122 11.476 1.00 79.44 194 GLY A O 1
ATOM 1587 N N . GLY A 1 195 ? 0.577 9.921 11.628 1.00 85.19 195 GLY A N 1
ATOM 1588 C CA . GLY A 1 195 ? 0.965 9.587 10.259 1.00 85.19 195 GLY A CA 1
ATOM 1589 C C . GLY A 1 195 ? 1.815 8.321 10.171 1.00 85.19 195 GLY A C 1
ATOM 1590 O O . GLY A 1 195 ? 2.485 7.925 11.128 1.00 85.19 195 GLY A O 1
ATOM 1591 N N . PHE A 1 196 ? 1.815 7.686 8.997 1.00 91.00 196 PHE A N 1
ATOM 1592 C CA . PHE A 1 196 ? 2.724 6.573 8.709 1.00 91.00 196 PHE A CA 1
ATOM 1593 C C . PHE A 1 196 ? 4.194 7.018 8.748 1.00 91.00 196 PHE A C 1
ATOM 1595 O O . PHE A 1 196 ? 5.064 6.223 9.094 1.00 91.00 196 PHE A O 1
ATOM 1602 N N . ASP A 1 197 ? 4.476 8.284 8.443 1.00 89.81 197 ASP A N 1
ATOM 1603 C CA . ASP A 1 197 ? 5.807 8.895 8.461 1.00 89.81 197 ASP A CA 1
ATOM 1604 C C . ASP A 1 197 ? 6.442 8.935 9.857 1.00 89.81 197 ASP A C 1
ATOM 1606 O O . ASP A 1 197 ? 7.663 8.836 9.967 1.00 89.81 197 ASP A O 1
ATOM 1610 N N . GLU A 1 198 ? 5.634 8.983 10.921 1.00 87.75 198 GLU A N 1
ATOM 1611 C CA . GLU A 1 198 ? 6.122 8.935 12.306 1.00 87.75 198 GLU A CA 1
ATOM 1612 C C . GLU A 1 198 ? 6.658 7.554 12.716 1.00 87.75 198 GLU A C 1
ATOM 1614 O O . GLU A 1 198 ? 7.425 7.446 13.675 1.00 87.75 198 GLU A O 1
ATOM 1619 N N . VAL A 1 199 ? 6.199 6.488 12.052 1.00 89.50 199 VAL A N 1
ATOM 1620 C CA . VAL A 1 199 ? 6.477 5.094 12.443 1.00 89.50 199 VAL A CA 1
ATOM 1621 C C . VAL A 1 199 ? 7.375 4.394 11.434 1.00 89.50 199 VAL A C 1
ATOM 1623 O O . VAL A 1 199 ? 8.277 3.654 11.821 1.00 89.50 199 VAL A O 1
ATOM 1626 N N . LEU A 1 200 ? 7.125 4.623 10.149 1.00 92.50 200 LEU A N 1
ATOM 1627 C CA . LEU A 1 200 ? 7.841 4.012 9.045 1.00 92.50 200 LEU A CA 1
ATOM 1628 C C . LEU A 1 200 ? 7.975 5.047 7.915 1.00 92.50 200 LEU A C 1
ATOM 1630 O O . LEU A 1 200 ? 7.133 5.091 7.022 1.00 92.50 200 LEU A O 1
ATOM 1634 N N . PRO A 1 201 ? 8.994 5.919 7.930 1.00 92.50 201 PRO A N 1
ATOM 1635 C CA . PRO A 1 201 ? 9.190 6.902 6.869 1.00 92.50 201 PRO A CA 1
ATOM 1636 C C . PRO A 1 201 ? 9.509 6.236 5.522 1.00 92.50 201 PRO A C 1
ATOM 1638 O O . PRO A 1 201 ? 10.052 5.130 5.458 1.00 92.50 201 PRO A O 1
ATOM 1641 N N . LEU A 1 202 ? 9.226 6.936 4.419 1.00 92.25 202 LEU A N 1
ATOM 1642 C CA . LEU A 1 202 ? 9.511 6.424 3.072 1.00 92.25 202 LEU A CA 1
ATOM 1643 C C . LEU A 1 202 ? 11.014 6.295 2.779 1.00 92.25 202 LEU A C 1
ATOM 1645 O O . LEU A 1 202 ? 11.448 5.297 2.204 1.00 92.25 202 LEU A O 1
ATOM 1649 N N . ARG A 1 203 ? 11.807 7.299 3.173 1.00 87.38 203 ARG A N 1
ATOM 1650 C CA . ARG A 1 203 ? 13.247 7.427 2.879 1.00 87.38 203 ARG A CA 1
ATOM 1651 C C . ARG A 1 203 ? 14.064 7.430 4.166 1.00 87.38 203 ARG A C 1
ATOM 1653 O O . ARG A 1 203 ? 13.623 7.993 5.166 1.00 87.38 203 ARG A O 1
ATOM 1660 N N . GLN A 1 204 ? 15.275 6.870 4.124 1.00 73.38 204 GLN A N 1
ATOM 1661 C CA . GLN A 1 204 ? 16.211 6.943 5.262 1.00 73.38 204 GLN A CA 1
ATOM 1662 C C . GLN A 1 204 ? 16.754 8.359 5.508 1.00 73.38 204 GLN A C 1
ATOM 1664 O O . GLN A 1 204 ? 17.075 8.705 6.639 1.00 73.38 204 GLN A O 1
ATOM 1669 N N . GLU A 1 205 ? 16.841 9.185 4.465 1.00 60.47 205 GLU A N 1
ATOM 1670 C CA . GLU A 1 205 ? 17.487 10.508 4.509 1.00 60.47 205 GLU A CA 1
ATOM 1671 C C . GLU A 1 205 ? 16.769 11.543 5.397 1.00 60.47 205 GLU A C 1
ATOM 1673 O O . GLU A 1 205 ? 17.377 12.541 5.775 1.00 60.47 205 GLU A O 1
ATOM 1678 N N . ASN A 1 206 ? 15.510 11.296 5.779 1.00 52.50 206 ASN A N 1
ATOM 1679 C CA . ASN A 1 206 ? 14.724 12.188 6.641 1.00 52.50 206 ASN A CA 1
ATOM 1680 C C . ASN A 1 206 ? 14.897 11.910 8.146 1.00 52.50 206 ASN A C 1
ATOM 1682 O O . ASN A 1 206 ? 14.222 12.530 8.965 1.00 52.50 206 ASN A O 1
ATOM 1686 N N . LEU A 1 207 ? 15.767 10.970 8.525 1.00 52.56 207 LEU A N 1
ATOM 1687 C CA . LEU A 1 207 ? 16.017 10.623 9.921 1.00 52.56 207 LEU A CA 1
ATOM 1688 C C . LEU A 1 207 ? 17.235 11.397 10.445 1.00 52.56 207 LEU A C 1
ATOM 1690 O O . LEU A 1 207 ? 18.343 11.266 9.924 1.00 52.56 207 LEU A O 1
ATOM 1694 N N . GLU A 1 208 ? 17.038 12.196 11.500 1.00 51.16 208 GLU A N 1
ATOM 1695 C CA . GLU A 1 208 ? 18.144 12.739 12.299 1.00 51.16 208 GLU A CA 1
ATOM 1696 C C . GLU A 1 208 ? 19.086 11.600 12.748 1.00 51.16 208 GLU A C 1
ATOM 1698 O O . GLU A 1 208 ? 18.632 10.466 12.941 1.00 51.16 208 GLU A O 1
ATOM 1703 N N . PRO A 1 209 ? 20.403 11.853 12.904 1.00 45.97 209 PRO A N 1
ATOM 1704 C CA . PRO A 1 209 ? 21.372 10.792 13.151 1.00 45.97 209 PRO A CA 1
ATOM 1705 C C . PRO A 1 209 ? 20.977 9.948 14.377 1.00 45.97 209 PRO A C 1
ATOM 1707 O O . PRO A 1 209 ? 20.745 10.499 15.458 1.00 45.97 209 PRO A O 1
ATOM 1710 N N . PRO A 1 210 ? 20.917 8.610 14.238 1.00 49.78 210 PRO A N 1
ATOM 1711 C CA . PRO A 1 210 ? 20.342 7.737 15.248 1.00 49.78 210 PRO A CA 1
ATOM 1712 C C . PRO A 1 210 ? 21.168 7.762 16.535 1.00 49.78 210 PRO A C 1
ATOM 1714 O O . PRO A 1 210 ? 22.367 7.471 16.542 1.00 49.78 210 PRO A O 1
ATOM 1717 N N . THR A 1 211 ? 20.509 8.023 17.663 1.00 52.22 211 THR A N 1
ATOM 1718 C CA . THR A 1 211 ? 21.060 7.823 19.008 1.00 52.22 211 THR A CA 1
ATOM 1719 C C . THR A 1 211 ? 21.108 6.330 19.351 1.00 52.22 211 THR A C 1
ATOM 1721 O O . THR A 1 211 ? 20.482 5.844 20.279 1.00 52.22 211 THR A O 1
ATOM 1724 N N . SER A 1 212 ? 21.926 5.570 18.623 1.00 51.31 212 SER A N 1
ATOM 1725 C CA . SER A 1 212 ? 22.508 4.264 18.991 1.00 51.31 212 SER A CA 1
ATOM 1726 C C . SER A 1 212 ? 21.611 3.104 19.474 1.00 51.31 212 SER A C 1
ATOM 1728 O O . SER A 1 212 ? 22.179 2.074 19.839 1.00 51.31 212 SER A O 1
ATOM 1730 N N . LYS A 1 213 ? 20.271 3.181 19.469 1.00 45.25 213 LYS A N 1
ATOM 1731 C CA . LYS A 1 213 ? 19.438 2.023 19.864 1.00 45.25 213 LYS A CA 1
ATOM 1732 C C . LYS A 1 213 ? 18.223 1.671 19.016 1.00 45.25 213 LYS A C 1
ATOM 1734 O O . LYS A 1 213 ? 17.854 0.507 19.068 1.00 45.25 213 LYS A O 1
ATOM 1739 N N . ASP A 1 214 ? 17.711 2.562 18.175 1.00 49.59 214 ASP A N 1
ATOM 1740 C CA . ASP A 1 214 ? 16.603 2.228 17.278 1.00 49.59 214 ASP A CA 1
ATOM 1741 C C . ASP A 1 214 ? 17.010 2.563 15.841 1.00 49.59 214 ASP A C 1
ATOM 1743 O O . ASP A 1 214 ? 17.054 3.727 15.444 1.00 49.59 214 ASP A O 1
ATOM 1747 N N . MET A 1 215 ? 17.371 1.544 15.054 1.00 53.28 215 MET A N 1
ATOM 1748 C CA . MET A 1 215 ? 17.336 1.689 13.599 1.00 53.28 215 MET A CA 1
ATOM 1749 C C . MET A 1 215 ? 15.862 1.817 13.232 1.00 53.28 215 MET A C 1
ATOM 1751 O O . MET A 1 215 ? 15.155 0.816 13.150 1.00 53.28 215 MET A O 1
ATOM 1755 N N . VAL A 1 216 ? 15.390 3.052 13.075 1.00 61.97 216 VAL A N 1
ATOM 1756 C CA . VAL A 1 216 ? 14.072 3.304 12.498 1.00 61.97 216 VAL A CA 1
ATOM 1757 C C . VAL A 1 216 ? 14.120 2.759 11.073 1.00 61.97 216 VAL A C 1
ATOM 1759 O O . VAL A 1 216 ? 14.892 3.227 10.234 1.00 61.97 216 VAL A O 1
ATOM 1762 N N . SER A 1 217 ? 13.367 1.687 10.848 1.00 84.12 217 SER A N 1
ATOM 1763 C CA . SER A 1 217 ? 13.200 1.065 9.540 1.00 84.12 217 SER A CA 1
ATOM 1764 C C . SER A 1 217 ? 12.500 2.047 8.599 1.00 84.12 217 SER A C 1
ATOM 1766 O O . SER A 1 217 ? 11.750 2.914 9.044 1.00 84.12 217 SER A O 1
ATOM 1768 N N . SER A 1 218 ? 12.757 1.948 7.298 1.00 93.50 218 SER A N 1
ATOM 1769 C CA . SER A 1 218 ? 12.096 2.777 6.287 1.00 93.50 218 SER A CA 1
ATOM 1770 C C . SER A 1 218 ? 11.545 1.904 5.173 1.00 93.50 218 SER A C 1
ATOM 1772 O O . SER A 1 218 ? 12.035 0.795 4.946 1.00 93.50 218 SER A O 1
ATOM 1774 N N . VAL A 1 219 ? 10.570 2.422 4.427 1.00 95.88 219 VAL A N 1
ATOM 1775 C CA . VAL A 1 219 ? 10.038 1.709 3.258 1.00 95.88 219 VAL A CA 1
ATOM 1776 C C . VAL A 1 219 ? 11.151 1.436 2.247 1.00 95.88 219 VAL A C 1
ATOM 1778 O O . VAL A 1 219 ? 11.290 0.306 1.791 1.00 95.88 219 VAL A O 1
ATOM 1781 N N . GLU A 1 220 ? 12.025 2.408 1.972 1.00 95.44 220 GLU A N 1
ATOM 1782 C CA . GLU A 1 220 ? 13.229 2.202 1.157 1.00 95.44 220 GLU A CA 1
ATOM 1783 C C . GLU A 1 220 ? 14.083 1.017 1.640 1.00 95.44 220 GLU A C 1
ATOM 1785 O O . GLU A 1 220 ? 14.463 0.176 0.828 1.00 95.44 220 GLU A O 1
ATOM 1790 N N . ALA A 1 221 ? 14.348 0.903 2.946 1.00 94.81 221 ALA A N 1
ATOM 1791 C CA . ALA A 1 221 ? 15.165 -0.178 3.500 1.00 94.81 221 ALA A CA 1
ATOM 1792 C C . ALA A 1 221 ? 14.521 -1.562 3.318 1.00 94.81 221 ALA A C 1
ATOM 1794 O O . ALA A 1 221 ? 15.228 -2.563 3.169 1.00 94.81 221 ALA A O 1
ATOM 1795 N N . ILE A 1 222 ? 13.187 -1.626 3.321 1.00 96.25 222 ILE A N 1
ATOM 1796 C CA . ILE A 1 222 ? 12.421 -2.844 3.032 1.00 96.25 222 ILE A CA 1
ATOM 1797 C C . ILE A 1 222 ? 12.527 -3.179 1.544 1.00 96.25 222 ILE A C 1
ATOM 1799 O O . ILE A 1 222 ? 12.820 -4.321 1.192 1.00 96.25 222 ILE A O 1
ATOM 1803 N N . LEU A 1 223 ? 12.348 -2.187 0.665 1.00 96.50 223 LEU A N 1
ATOM 1804 C CA . LEU A 1 223 ? 12.439 -2.381 -0.783 1.00 96.50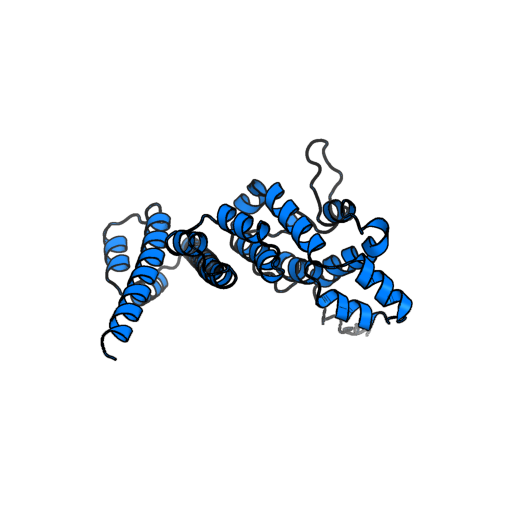 223 LEU A CA 1
ATOM 1805 C C . LEU A 1 223 ? 13.833 -2.839 -1.209 1.00 96.50 223 LEU A C 1
ATOM 1807 O O . LEU A 1 223 ? 13.938 -3.713 -2.061 1.00 96.50 223 LEU A O 1
ATOM 1811 N N . MET A 1 224 ? 14.894 -2.338 -0.571 1.00 95.62 224 MET A N 1
ATOM 1812 C CA . MET A 1 224 ? 16.274 -2.776 -0.820 1.00 95.62 224 MET A CA 1
ATOM 1813 C C . MET A 1 224 ? 16.503 -4.277 -0.590 1.00 95.62 224 MET A C 1
ATOM 1815 O O . MET A 1 224 ? 17.461 -4.836 -1.121 1.00 95.62 224 MET A O 1
ATOM 1819 N N . GLN A 1 225 ? 15.642 -4.937 0.190 1.00 95.25 225 GLN A N 1
ATOM 1820 C CA . GLN A 1 225 ? 15.701 -6.380 0.441 1.00 95.25 225 GLN A CA 1
ATOM 1821 C C . GLN A 1 225 ? 14.925 -7.197 -0.604 1.00 95.25 225 GLN A C 1
ATOM 1823 O O . GLN A 1 225 ? 14.992 -8.427 -0.592 1.00 95.25 225 GLN A O 1
ATOM 1828 N N . HIS A 1 226 ? 14.170 -6.548 -1.494 1.00 97.25 226 HIS A N 1
ATOM 1829 C CA . HIS A 1 226 ? 13.397 -7.221 -2.529 1.00 97.25 226 HIS A CA 1
ATOM 1830 C C . HIS A 1 226 ? 14.316 -7.851 -3.585 1.00 97.25 226 HIS A C 1
ATOM 1832 O O . HIS A 1 226 ? 15.313 -7.258 -4.000 1.00 97.25 226 HIS A O 1
ATOM 1838 N N . LYS A 1 227 ? 13.949 -9.046 -4.064 1.00 96.75 227 LYS A N 1
ATOM 1839 C CA . LYS A 1 227 ? 14.732 -9.829 -5.040 1.00 96.75 227 LYS A CA 1
ATOM 1840 C C . LYS A 1 227 ? 15.069 -9.047 -6.319 1.00 96.75 227 LYS A C 1
ATOM 1842 O O . LYS A 1 227 ? 16.180 -9.163 -6.828 1.00 96.75 227 LYS A O 1
ATOM 1847 N N . ASP A 1 228 ? 14.146 -8.203 -6.773 1.00 97.06 228 ASP A N 1
ATOM 1848 C CA . ASP A 1 228 ? 14.271 -7.471 -8.037 1.00 97.06 228 ASP A CA 1
ATOM 1849 C C . ASP A 1 228 ? 14.859 -6.069 -7.837 1.00 97.06 228 ASP A C 1
ATOM 1851 O O . ASP A 1 228 ? 15.034 -5.326 -8.802 1.00 97.06 228 ASP A O 1
ATOM 1855 N N . PHE A 1 229 ? 15.198 -5.679 -6.602 1.00 96.50 229 PHE A N 1
ATOM 1856 C CA . PHE A 1 229 ? 15.660 -4.322 -6.311 1.00 96.50 229 PHE A CA 1
ATOM 1857 C C . PHE A 1 229 ? 16.955 -3.967 -7.051 1.00 96.50 229 PHE A C 1
ATOM 1859 O O . PHE A 1 229 ? 17.126 -2.837 -7.499 1.00 96.50 229 PHE A O 1
ATOM 1866 N N . ALA A 1 230 ? 17.855 -4.935 -7.247 1.00 96.19 230 ALA A N 1
ATOM 1867 C CA . ALA A 1 230 ? 19.094 -4.711 -7.992 1.00 96.19 230 ALA A CA 1
ATOM 1868 C C . ALA A 1 230 ? 18.853 -4.298 -9.458 1.00 96.19 230 ALA A C 1
ATOM 1870 O O . ALA A 1 230 ? 19.687 -3.607 -10.039 1.00 96.19 230 ALA A O 1
ATOM 1871 N N . VAL A 1 231 ? 17.724 -4.711 -10.043 1.00 95.44 231 VAL A N 1
ATOM 1872 C CA . VAL A 1 231 ? 17.367 -4.456 -11.447 1.00 95.44 231 VAL A CA 1
ATOM 1873 C C . VAL A 1 231 ? 16.386 -3.289 -11.553 1.00 95.44 231 VAL A C 1
ATOM 1875 O O . VAL A 1 231 ? 16.612 -2.342 -12.300 1.00 95.44 231 VAL A O 1
ATOM 1878 N N . ALA A 1 232 ? 15.315 -3.329 -10.764 1.00 96.50 232 ALA A N 1
ATOM 1879 C CA . ALA A 1 232 ? 14.168 -2.435 -10.866 1.00 96.50 232 ALA A CA 1
ATOM 1880 C C . ALA A 1 232 ? 14.015 -1.491 -9.661 1.00 96.50 232 ALA A C 1
ATOM 1882 O O . ALA A 1 232 ? 13.020 -0.772 -9.563 1.00 96.50 232 ALA A O 1
ATOM 1883 N N . GLY A 1 233 ? 14.994 -1.433 -8.752 1.00 95.62 233 GLY A N 1
ATOM 1884 C CA . GLY A 1 233 ? 14.913 -0.641 -7.520 1.00 95.62 233 GLY A CA 1
ATOM 1885 C C . GLY A 1 233 ? 14.624 0.839 -7.764 1.00 95.62 233 GLY A C 1
ATOM 1886 O O . GLY A 1 233 ? 13.867 1.446 -7.013 1.00 95.62 233 GLY A O 1
ATOM 1887 N N . LYS A 1 234 ? 15.123 1.414 -8.868 1.00 94.94 234 LYS A N 1
ATOM 1888 C CA . LYS A 1 234 ? 14.782 2.791 -9.257 1.00 94.94 234 LYS A CA 1
ATOM 1889 C C . LYS A 1 234 ? 13.281 2.954 -9.527 1.00 94.94 234 LYS A C 1
ATOM 1891 O O . LYS A 1 234 ? 12.705 3.913 -9.034 1.00 94.94 234 LYS A O 1
ATOM 1896 N N . LEU A 1 235 ? 12.649 2.022 -10.247 1.00 96.12 235 LEU A N 1
ATOM 1897 C CA . LEU A 1 235 ? 11.204 2.062 -10.510 1.00 96.12 235 LEU A CA 1
ATOM 1898 C C . LEU A 1 235 ? 10.399 1.897 -9.217 1.00 96.12 235 LEU A C 1
ATOM 1900 O O . LEU A 1 235 ? 9.446 2.640 -9.000 1.00 96.12 235 LEU A O 1
ATOM 1904 N N . MET A 1 236 ? 10.818 0.985 -8.333 1.00 97.50 236 MET A N 1
ATOM 1905 C CA . MET A 1 236 ? 10.179 0.784 -7.025 1.00 97.50 236 MET A CA 1
ATOM 1906 C C . MET A 1 236 ? 10.238 2.058 -6.169 1.00 97.50 236 MET A C 1
ATOM 1908 O O . MET A 1 236 ? 9.236 2.467 -5.583 1.00 97.50 236 MET A O 1
ATOM 1912 N N . LEU A 1 237 ? 11.400 2.720 -6.129 1.00 96.00 237 LEU A N 1
ATOM 1913 C CA . LEU A 1 237 ? 11.575 3.985 -5.415 1.00 96.00 237 LEU A CA 1
ATOM 1914 C C . LEU A 1 237 ? 10.767 5.117 -6.056 1.00 96.00 237 LEU A C 1
ATOM 1916 O O . LEU A 1 237 ? 10.130 5.891 -5.345 1.00 96.00 237 LEU A O 1
ATOM 1920 N N . THR A 1 238 ? 10.731 5.202 -7.386 1.00 95.19 238 THR A N 1
ATOM 1921 C CA . THR A 1 238 ? 9.872 6.163 -8.087 1.00 95.19 238 THR A CA 1
ATOM 1922 C C . THR A 1 238 ? 8.399 5.939 -7.747 1.00 95.19 238 THR A C 1
ATOM 1924 O O . THR A 1 238 ? 7.699 6.919 -7.514 1.00 95.19 238 THR A O 1
ATOM 1927 N N . ALA A 1 239 ? 7.939 4.689 -7.636 1.00 96.50 239 ALA A N 1
ATOM 1928 C CA . ALA A 1 239 ? 6.560 4.372 -7.269 1.00 96.50 239 ALA A CA 1
ATOM 1929 C C . ALA A 1 239 ? 6.173 4.933 -5.900 1.00 96.50 239 ALA A C 1
ATOM 1931 O O . ALA A 1 239 ? 5.176 5.649 -5.787 1.00 96.50 239 ALA A O 1
ATOM 1932 N N . ILE A 1 240 ? 6.987 4.675 -4.871 1.00 96.12 240 ILE A N 1
ATOM 1933 C CA . ILE A 1 240 ? 6.681 5.177 -3.528 1.00 96.12 240 ILE A CA 1
ATOM 1934 C C . ILE A 1 240 ? 6.794 6.701 -3.448 1.00 96.12 240 ILE A C 1
ATOM 1936 O O . ILE A 1 240 ? 5.958 7.338 -2.814 1.00 96.12 240 ILE A O 1
ATOM 1940 N N . MET A 1 241 ? 7.768 7.306 -4.131 1.00 94.12 241 MET A N 1
ATOM 1941 C CA . MET A 1 241 ? 7.933 8.758 -4.108 1.00 94.12 241 MET A CA 1
ATOM 1942 C C . MET A 1 241 ? 6.768 9.442 -4.815 1.00 94.12 241 MET A C 1
ATOM 1944 O O . MET A 1 241 ? 6.166 10.347 -4.243 1.00 94.12 241 MET A O 1
ATOM 1948 N N . LEU A 1 242 ? 6.390 8.964 -6.004 1.00 92.94 242 LEU A N 1
ATOM 1949 C CA . LEU A 1 242 ? 5.267 9.496 -6.774 1.00 92.94 242 LEU A CA 1
ATOM 1950 C C . LEU A 1 242 ? 3.953 9.422 -5.989 1.00 92.94 242 LEU A C 1
ATOM 1952 O O . LEU A 1 242 ? 3.176 10.368 -6.044 1.00 92.94 242 LEU A O 1
ATOM 1956 N N . GLY A 1 243 ? 3.725 8.342 -5.234 1.00 92.00 243 GLY A N 1
ATOM 1957 C CA . GLY A 1 243 ? 2.538 8.208 -4.383 1.00 92.00 243 GLY A CA 1
ATOM 1958 C C . GLY A 1 243 ? 2.492 9.217 -3.230 1.00 92.00 243 GLY A C 1
ATOM 1959 O O . GLY A 1 243 ? 1.414 9.652 -2.846 1.00 92.00 243 GLY A O 1
ATOM 1960 N N . SER A 1 244 ? 3.649 9.638 -2.714 1.00 89.94 244 SER A N 1
ATOM 1961 C CA . SER A 1 244 ? 3.737 10.603 -1.606 1.00 89.94 244 SER A CA 1
ATOM 1962 C C . SER A 1 244 ? 3.749 12.072 -2.019 1.00 89.94 244 SER A C 1
ATOM 1964 O O . SER A 1 244 ? 3.607 12.951 -1.170 1.00 89.94 244 SER A O 1
ATOM 1966 N N . TYR A 1 245 ? 3.967 12.369 -3.304 1.00 82.94 245 TYR A N 1
ATOM 1967 C CA . TYR A 1 245 ? 4.063 13.754 -3.748 1.00 82.94 245 TYR A CA 1
ATOM 1968 C C . TYR A 1 245 ? 2.713 14.457 -3.600 1.00 82.94 245 TYR A C 1
ATOM 1970 O O . TYR A 1 245 ? 1.706 14.061 -4.188 1.00 82.94 245 TYR A O 1
ATOM 1978 N N . GLN A 1 246 ? 2.719 15.558 -2.852 1.00 55.09 246 GLN A N 1
ATOM 1979 C CA . GLN A 1 246 ? 1.657 16.547 -2.924 1.00 55.09 246 GLN A CA 1
ATOM 1980 C C . GLN A 1 246 ? 1.763 17.223 -4.291 1.00 55.09 246 GLN A C 1
ATOM 1982 O O . GLN A 1 246 ? 2.834 17.705 -4.667 1.00 55.09 246 GLN A O 1
ATOM 1987 N N . VAL A 1 247 ? 0.673 17.249 -5.055 1.00 39.88 247 VAL A N 1
ATOM 1988 C CA . VAL A 1 247 ? 0.590 18.134 -6.215 1.00 39.88 247 VAL A CA 1
ATOM 1989 C C . VAL A 1 247 ? 0.598 19.556 -5.662 1.00 39.88 247 VAL A C 1
ATOM 1991 O O . VAL A 1 247 ? -0.441 20.064 -5.250 1.00 39.88 247 VAL A O 1
ATOM 1994 N N . ASP A 1 248 ? 1.766 20.194 -5.623 1.00 35.91 248 ASP A N 1
ATOM 1995 C CA . ASP A 1 248 ? 1.868 21.634 -5.396 1.00 35.91 248 ASP A CA 1
ATOM 1996 C C . ASP A 1 248 ? 1.402 22.352 -6.672 1.00 35.91 248 ASP A C 1
ATOM 1998 O O . ASP A 1 248 ? 2.175 22.879 -7.472 1.00 35.91 248 ASP A O 1
ATOM 2002 N N . ALA A 1 249 ? 0.095 22.291 -6.925 1.00 39.19 249 ALA A N 1
ATOM 2003 C CA . ALA A 1 249 ? -0.572 23.163 -7.875 1.00 39.19 249 ALA A CA 1
ATOM 2004 C C . ALA A 1 249 ? -0.716 24.536 -7.209 1.00 39.19 249 ALA A C 1
ATOM 2006 O O . ALA A 1 249 ? -1.787 24.878 -6.708 1.00 39.19 249 ALA A O 1
ATOM 2007 N N . GLY A 1 250 ? 0.375 25.305 -7.146 1.00 36.22 250 GLY A N 1
ATOM 2008 C CA . GLY A 1 250 ? 0.326 26.569 -6.416 1.00 36.22 250 GLY A CA 1
ATOM 2009 C C . GLY A 1 250 ? 1.546 27.479 -6.430 1.00 36.22 250 GLY A C 1
ATOM 2010 O O . GLY A 1 250 ? 1.542 28.440 -5.671 1.00 36.22 250 GLY A O 1
ATOM 2011 N N . MET A 1 251 ? 2.554 27.271 -7.282 1.00 35.06 251 MET A N 1
ATOM 2012 C CA . MET A 1 251 ? 3.555 28.317 -7.531 1.00 35.06 251 MET A CA 1
ATOM 2013 C C . MET A 1 251 ? 3.108 29.184 -8.718 1.00 35.06 251 MET A C 1
ATOM 2015 O O . MET A 1 251 ? 3.718 29.180 -9.783 1.00 35.06 251 MET A O 1
ATOM 2019 N N . GLU A 1 252 ? 2.005 29.924 -8.548 1.00 35.81 252 GLU A N 1
ATOM 2020 C CA . GLU A 1 252 ? 1.842 31.155 -9.322 1.00 35.81 252 GLU A CA 1
ATOM 2021 C C . GLU A 1 252 ? 2.883 32.147 -8.799 1.00 35.81 252 GLU A C 1
ATOM 2023 O O . GLU A 1 252 ? 2.838 32.581 -7.646 1.00 35.81 252 GLU A O 1
ATOM 2028 N N . GLU A 1 253 ? 3.853 32.474 -9.652 1.00 38.97 253 GLU A N 1
ATOM 2029 C CA . GLU A 1 253 ? 4.724 33.633 -9.503 1.00 38.97 253 GLU A CA 1
ATOM 2030 C C . GLU A 1 253 ? 3.866 34.876 -9.240 1.00 38.97 253 GLU A C 1
ATOM 2032 O O . GLU A 1 253 ? 3.348 35.509 -10.157 1.00 38.97 253 GLU A O 1
ATOM 2037 N N . SER A 1 254 ? 3.721 35.265 -7.978 1.00 35.06 254 SER A N 1
ATOM 2038 C CA . SER A 1 254 ? 3.273 36.610 -7.644 1.00 35.06 254 SER A CA 1
ATOM 2039 C C . SER A 1 254 ? 4.420 37.575 -7.974 1.00 35.06 254 SER A C 1
ATOM 2041 O O . SER A 1 254 ? 5.470 37.492 -7.325 1.00 35.06 254 SER A O 1
ATOM 2043 N N . PRO A 1 255 ? 4.276 38.482 -8.959 1.00 50.34 255 PRO A N 1
ATOM 2044 C CA . PRO A 1 255 ? 5.329 39.427 -9.282 1.00 50.34 255 PRO A CA 1
ATOM 2045 C C . PRO A 1 255 ? 5.431 40.443 -8.144 1.00 50.34 255 PRO A C 1
ATOM 2047 O O . PRO A 1 255 ? 4.461 41.119 -7.794 1.00 50.34 255 PRO A O 1
ATOM 2050 N N . THR A 1 256 ? 6.614 40.553 -7.548 1.00 50.41 256 THR A N 1
ATOM 2051 C CA . THR A 1 256 ? 6.940 41.613 -6.594 1.00 50.41 256 THR A CA 1
ATOM 2052 C C . THR A 1 256 ? 6.774 42.977 -7.271 1.00 50.41 256 THR A C 1
ATOM 2054 O O . THR A 1 256 ? 7.425 43.229 -8.289 1.00 50.41 256 THR A O 1
ATOM 2057 N N . PRO A 1 257 ? 5.963 43.905 -6.728 1.00 51.66 257 PRO A N 1
ATOM 2058 C CA . PRO A 1 257 ? 5.996 45.275 -7.192 1.00 51.66 257 PRO A CA 1
ATOM 2059 C C . PRO A 1 257 ? 7.241 45.945 -6.608 1.00 51.66 257 PRO A C 1
ATOM 2061 O O . PRO A 1 257 ? 7.339 46.199 -5.409 1.00 51.66 257 PRO A O 1
ATOM 2064 N N . MET A 1 258 ? 8.211 46.202 -7.479 1.00 46.62 258 MET A N 1
ATOM 2065 C CA . MET A 1 258 ? 9.239 47.215 -7.268 1.00 46.62 258 MET A CA 1
ATOM 2066 C C . MET A 1 258 ? 8.672 48.566 -7.722 1.00 46.62 258 MET A C 1
ATOM 2068 O O . MET A 1 258 ? 8.334 48.703 -8.898 1.00 46.62 258 MET A O 1
ATOM 2072 N N . GLY A 1 259 ? 8.608 49.549 -6.817 1.00 41.62 259 GLY A N 1
ATOM 2073 C CA . GLY A 1 259 ? 8.296 50.952 -7.133 1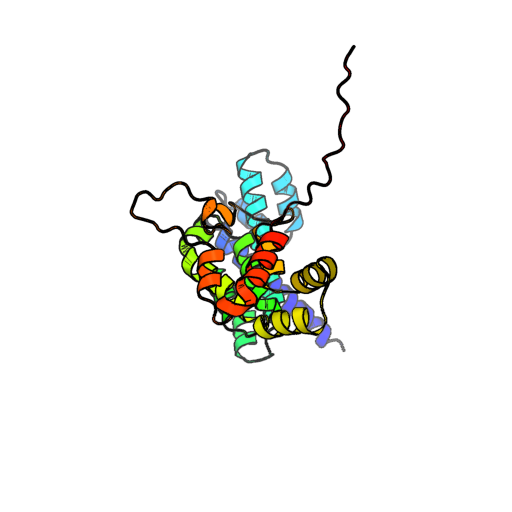.00 41.62 259 GLY A CA 1
ATOM 2074 C C . GLY A 1 259 ? 7.350 51.616 -6.152 1.00 41.62 259 GLY A C 1
ATOM 2075 O O . GLY A 1 259 ? 6.129 51.517 -6.388 1.00 41.62 259 GLY A O 1
#

Foldseek 3Di:
DVVVVVVVVVVVVVLVVQVLVVVCVVCVVPDPDPVLVVVSPPPPVVVNVVVLVPDDDPVSVLVVLLVVLVVQLSVLLVVLLVPDDPDVVSVVSSNDDDDLLVQLVSLLVDLDLVSLLSNLSSQQSDEPVVCQVCVVSVLSSLLSQLVNDPLLVLLVCCVVVVDDPVRLLVVLCVGSLLSNLLCQQNPPNRHSYDGPCVQANADPVPDDDDPPDDPRHHSLNSLCPDPCCVPRVVSSSVSNVNSNDYPCPDPPPPDDDDD

Sequence (259 aa):
MYHLVSSINSHILLHEMVLLMGLAQTIDGHFRDQDEKHEFFSGNNLGFLVHLRVGKDANYGIKVKRIEADLKILKLQEEILVLFPDNEEKQHVRQRLLLPVDLIELCLTSQNRELSLRAFDVFAYTSSSFLKCNTSVLEECWRNAANQDDWERLYQTSIDEGWSDEETLQTIRETILFQASSRCYGPEAENYEGGFDEVLPLRQENLEPPTSKDMVSSVEAILMQHKDFAVAGKLMLTAIMLGSYQVDAGMEESPTPMG

Radius of gyration: 22.92 Å; chains: 1; bounding box: 65×74×59 Å

InterPro domains:
  IPR037624 Nuclear pore complex protein Nup133-like [PTHR13405] (45-247)